Protein AF-A0A261AH28-F1 (afdb_monomer)

Radius of gyration: 20.75 Å; Cα contacts (8 Å, |Δi|>4): 339; chains: 1; bounding box: 66×49×53 Å

InterPro domains:
  IPR001041 2Fe-2S ferredoxin-type iron-sulfur binding domain [PF00111] (17-84)
  IPR001041 2Fe-2S ferredoxin-type iron-sulfur binding domain [PS51085] (13-98)
  IPR001041 2Fe-2S ferredoxin-type iron-sulfur binding domain [cd00207] (15-86)
  IPR002888 [2Fe-2S]-binding [PF01799] (94-168)
  IPR006058 2Fe-2S ferredoxin, iron-sulphur binding site [PS00197] (52-60)
  IPR012675 Beta-grasp domain superfamily [G3DSA:3.10.20.30] (11-99)
  IPR016208 Aldehyde oxidase/xanthine dehydrogenase-like [PTHR45444] (12-205)
  IPR036010 2Fe-2S ferredoxin-like superfamily [SSF54292] (14-98)
  IPR036884 [2Fe-2S]-binding domain superfamily [SSF47741] (107-177)

Sequence (228 aa):
MKEVTEISSYDATNLVFYVNGKRVEEKDVDPKMTLAAYLRDVLKLTGTKIGCNEGGCGACTVMISHIEDGQIRHFSANSCLMPICGVFGKAVTTVEGIGSVAKNRLHPVQERLAKAHGSQCGFCTPGFVMAMYSLLRNNPNPTISDINLGLQGNLCRCTGYRPILEAFYSFAVDESGTLKVRFLRFPKKTVAVWERTVAKSKSKTGPQTELVDRTRPLLDIQEERGKE

pLDDT: mean 81.13, std 24.87, range [25.02, 98.88]

Solvent-accessible surface area (backbone atoms only — not comparable to full-atom values): 13549 Å² total; per-residue (Å²): 136,81,82,89,82,74,90,81,76,78,61,93,55,58,49,41,30,29,51,56,88,40,83,44,77,44,67,81,69,64,70,83,42,24,36,42,54,44,37,34,74,70,69,60,46,61,62,53,28,86,76,74,68,74,64,70,36,24,17,26,25,24,27,41,34,40,76,54,96,92,36,83,45,71,44,62,43,48,23,53,75,34,38,46,72,78,40,56,76,24,36,39,36,47,54,70,53,64,28,36,76,95,73,76,37,66,33,68,64,56,48,37,26,56,74,44,58,38,52,77,90,50,66,39,42,35,7,52,41,23,30,54,50,31,48,42,74,76,38,71,68,32,37,60,65,54,52,53,63,56,42,70,49,47,52,74,90,77,67,75,54,56,32,40,50,59,30,53,38,59,56,14,24,46,99,89,66,48,74,69,52,86,84,66,87,66,59,70,68,63,55,55,52,49,53,53,52,47,53,59,56,58,73,68,73,64,83,93,74,81,88,77,88,82,88,73,82,96,73,87,92,76,89,89,84,86,88,135

Nearest PDB structures (foldseek):
  4yrw-assembly1_B  TM=8.585E-01  e=2.666E-21  Rattus norvegicus
  6ac4-assembly1_A  TM=8.689E-01  e=6.726E-21  Rattus norvegicus
  6adj-assembly1_B  TM=8.591E-01  e=8.981E-21  Rattus norvegicus
  3an1-assembly1_B  TM=8.124E-01  e=1.271E-20  Rattus norvegicus
  4ytz-assembly1_B  TM=7.956E-01  e=2.855E-20  Rattus norvegicus

Secondary structure (DSSP, 8-state):
-----------TTEEEEEETTEEEEEES--TT-BHHHIIIIIS--TTS--SSSSSSS-TTEEEEEEEETTEEEEEEEETTTSBGGGGTT-EEE-HHHH-BTTTTB--HHHHHHHHTT--SS-TTHHHHHHHHHHHHHH-SS--HHHHHHHTTT---SSS-SHHHHHHHHTT-B-TTS-B---S----HHHHHHHHHHHHHHHTT-S----------------------

Foldseek 3Di:
DDDPPDPPDPPVQWFWAAELNHIDIDGNDDQPDFQQCCCCVPVVVPCQADDPLPQQAQSRWKWKWDADPNDIAIDIDRRSPHGSSNRRRIYIYFLVSQDDVVVVGHDLLLVLCVLLVVDDPSRQVRRLSRLLVRLCVVPVAAALVSSVVSCNRHDDDPPPCVSSSLSSLQSHADPVSHRDDPPDPDPPVSVVVSVVVSVVVVVPPDDPDDDDDPPDDPDDDDDDDDDD

Mean predicted aligned error: 11.51 Å

Organism: Caenorhabditis remanei (NCBI:txid31234)

Structure (mmCIF, N/CA/C/O backbone):
data_AF-A0A261AH28-F1
#
_entry.id   AF-A0A261AH28-F1
#
loop_
_atom_site.group_PDB
_atom_site.id
_atom_site.type_symbol
_atom_site.label_atom_id
_atom_site.label_alt_id
_atom_site.label_comp_id
_atom_site.label_asym_id
_atom_site.label_entity_id
_atom_site.label_seq_id
_atom_site.pdbx_PDB_ins_code
_atom_site.Cartn_x
_atom_site.Cartn_y
_atom_site.Cartn_z
_atom_site.occupancy
_atom_site.B_iso_or_equiv
_atom_site.auth_seq_id
_atom_site.auth_comp_id
_atom_site.auth_asym_id
_atom_site.auth_atom_id
_atom_site.pdbx_PDB_model_num
ATOM 1 N N . MET A 1 1 ? -22.664 34.090 23.592 1.00 36.78 1 MET A N 1
ATOM 2 C CA . MET A 1 1 ? -21.565 33.113 23.741 1.00 36.78 1 MET A CA 1
ATOM 3 C C . MET A 1 1 ? -22.147 31.876 24.392 1.00 36.78 1 MET A C 1
ATOM 5 O O . MET A 1 1 ? -22.523 31.957 25.549 1.00 36.78 1 MET A O 1
ATOM 9 N N . LYS A 1 2 ? -22.343 30.791 23.635 1.00 33.91 2 LYS A N 1
ATOM 10 C CA . LYS A 1 2 ? -22.629 29.477 24.223 1.00 33.91 2 LYS A CA 1
ATOM 11 C C . LYS A 1 2 ? -21.282 28.789 24.403 1.00 33.91 2 LYS A C 1
ATOM 13 O O . LYS A 1 2 ? -20.535 28.674 23.434 1.00 33.91 2 LYS A O 1
ATOM 18 N N . GLU A 1 3 ? -20.964 28.453 25.644 1.00 37.62 3 GLU A N 1
ATOM 19 C CA . GLU A 1 3 ? -19.789 27.672 26.011 1.00 37.62 3 GLU A CA 1
ATOM 20 C C . GLU A 1 3 ? -19.809 26.338 25.262 1.00 37.62 3 GLU A C 1
ATOM 22 O O . GLU A 1 3 ? -20.803 25.612 25.267 1.00 37.62 3 GLU A O 1
ATOM 27 N N . VAL A 1 4 ? -18.709 26.037 24.575 1.00 42.56 4 VAL A N 1
ATOM 28 C CA . VAL A 1 4 ? -18.462 24.730 23.964 1.00 42.56 4 VAL A CA 1
ATOM 29 C C . VAL A 1 4 ? -17.911 23.831 25.068 1.00 42.56 4 VAL A C 1
ATOM 31 O O . VAL A 1 4 ? -16.709 23.612 25.174 1.00 42.56 4 VAL A O 1
ATOM 34 N N . THR A 1 5 ? -18.790 23.365 25.947 1.00 46.62 5 THR A N 1
ATOM 35 C CA . THR A 1 5 ? -18.484 22.376 26.987 1.00 46.62 5 THR A CA 1
ATOM 36 C C . THR A 1 5 ? -19.129 21.052 26.615 1.00 46.62 5 THR A C 1
ATOM 38 O O . THR A 1 5 ? -20.128 20.672 27.207 1.00 46.62 5 THR A O 1
ATOM 41 N N . GLU A 1 6 ? -18.587 20.353 25.617 1.00 44.91 6 GLU A N 1
ATOM 42 C CA . GLU A 1 6 ? -18.844 18.917 25.451 1.00 44.91 6 GLU A CA 1
ATOM 43 C C . GLU A 1 6 ? -17.775 18.272 24.551 1.00 44.91 6 GLU A C 1
ATOM 45 O O . GLU A 1 6 ? -17.978 17.968 23.382 1.00 44.91 6 GLU A O 1
ATOM 50 N N . ILE A 1 7 ? -16.595 18.036 25.132 1.00 49.28 7 ILE A N 1
ATOM 51 C CA . ILE A 1 7 ? -15.640 17.009 24.660 1.00 49.28 7 ILE A CA 1
ATOM 52 C C . ILE A 1 7 ? -15.963 15.676 25.390 1.00 49.28 7 ILE A C 1
ATOM 54 O O . ILE A 1 7 ? -15.111 14.826 25.621 1.00 49.28 7 ILE A O 1
ATOM 58 N N . SER A 1 8 ? -17.218 15.496 25.821 1.00 46.25 8 SER A N 1
ATOM 59 C CA . SER A 1 8 ? -17.652 14.446 26.748 1.00 46.25 8 SER A CA 1
ATOM 60 C C . SER A 1 8 ? -18.444 13.354 26.028 1.00 46.25 8 SER A C 1
ATOM 62 O O . SER A 1 8 ? -19.670 13.337 26.069 1.00 46.25 8 SER A O 1
ATOM 64 N N . SER A 1 9 ? -17.733 12.451 25.350 1.00 47.53 9 SER A N 1
ATOM 65 C CA . SER A 1 9 ? -18.038 11.003 25.285 1.00 47.53 9 SER A CA 1
ATOM 66 C C . SER A 1 9 ? -17.161 10.309 24.235 1.00 47.53 9 SER A C 1
ATOM 68 O O . SER A 1 9 ? -17.642 9.712 23.275 1.00 47.53 9 SER A O 1
ATOM 70 N N . TYR A 1 10 ? -15.837 10.359 24.400 1.00 51.81 10 TYR A N 1
ATOM 71 C CA . TYR A 1 10 ? -15.014 9.335 23.758 1.00 51.81 10 TYR A CA 1
ATOM 72 C C . TYR A 1 10 ? -15.162 8.053 24.575 1.00 51.81 10 TYR A C 1
ATOM 74 O O . TYR A 1 10 ? -14.592 7.931 25.657 1.00 51.81 10 TYR A O 1
ATOM 82 N N . ASP A 1 11 ? -15.970 7.121 24.073 1.00 61.38 11 ASP A N 1
ATOM 83 C CA . ASP A 1 11 ? -16.004 5.753 24.579 1.00 61.38 11 ASP A CA 1
ATOM 84 C C . ASP A 1 11 ? -14.636 5.123 24.287 1.00 61.38 11 ASP A C 1
ATOM 86 O O . ASP A 1 11 ? -14.312 4.819 23.136 1.00 61.38 11 ASP A O 1
ATOM 90 N N . ALA A 1 12 ? -13.788 5.028 25.315 1.00 63.94 12 ALA A N 1
ATOM 91 C CA . ALA A 1 12 ? -12.376 4.650 25.199 1.00 63.94 12 ALA A CA 1
ATOM 92 C C . ALA A 1 12 ? -12.157 3.214 24.673 1.00 63.94 12 ALA A C 1
ATOM 94 O O . ALA A 1 12 ? -11.019 2.795 24.469 1.00 63.94 12 ALA A O 1
ATOM 95 N N . THR A 1 13 ? -13.240 2.470 24.452 1.00 76.38 13 THR A N 1
ATOM 96 C CA . THR A 1 13 ? -13.280 1.093 23.948 1.00 76.38 13 THR A CA 1
ATOM 97 C C . THR A 1 13 ? -13.669 0.992 22.467 1.00 76.38 13 THR A C 1
ATOM 99 O O . THR A 1 13 ? -13.509 -0.083 21.887 1.00 76.38 13 THR A O 1
ATOM 102 N N . ASN A 1 14 ? -14.127 2.082 21.829 1.00 89.94 14 ASN A N 1
ATOM 103 C CA . ASN A 1 14 ? -14.571 2.062 20.431 1.00 89.94 14 ASN A CA 1
ATOM 104 C C . ASN A 1 14 ? -13.470 2.551 19.477 1.00 89.94 14 ASN A C 1
ATOM 106 O O . ASN A 1 14 ? -13.093 3.726 19.453 1.00 89.94 14 ASN A O 1
ATOM 110 N N . LEU A 1 15 ? -12.988 1.651 18.622 1.00 94.31 15 LEU A N 1
ATOM 111 C CA . LEU A 1 15 ? -12.018 1.952 17.577 1.00 94.31 15 LEU A CA 1
ATOM 112 C C . LEU A 1 15 ? -12.739 2.385 16.297 1.00 94.31 15 LEU A C 1
ATOM 114 O O . LEU A 1 15 ? -13.380 1.574 15.629 1.00 94.31 15 LEU A O 1
ATOM 118 N N . VAL A 1 16 ? -12.587 3.657 15.918 1.00 96.69 16 VAL A N 1
ATOM 119 C CA . VAL A 1 16 ? -13.187 4.220 14.698 1.00 96.69 16 VAL A CA 1
ATOM 120 C C . VAL A 1 16 ? -12.109 4.602 13.693 1.00 96.69 16 VAL A C 1
ATOM 122 O O . VAL A 1 16 ? -11.188 5.356 14.004 1.00 96.69 16 VAL A O 1
ATOM 125 N N . PHE A 1 17 ? -12.240 4.116 12.462 1.00 97.75 17 PHE A N 1
ATOM 126 C CA . PHE A 1 17 ? -11.339 4.428 11.352 1.00 97.75 17 PHE A CA 1
ATOM 127 C C . PHE A 1 17 ? -12.035 4.188 10.007 1.00 97.75 17 PHE A C 1
ATOM 129 O O . PHE A 1 17 ? -13.232 3.908 9.949 1.00 97.75 17 PHE A O 1
ATOM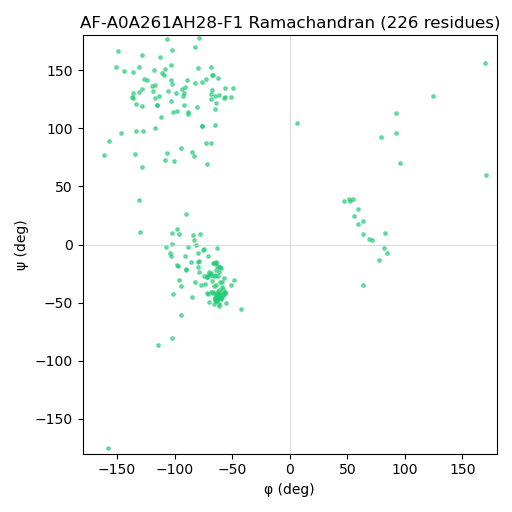 136 N N . TYR A 1 18 ? -11.308 4.331 8.901 1.00 98.62 18 TYR A N 1
ATOM 137 C CA . TYR A 1 18 ? -11.850 4.091 7.564 1.00 98.62 18 TYR A CA 1
ATOM 138 C C . TYR A 1 18 ? -11.032 3.053 6.809 1.00 98.62 18 TYR A C 1
ATOM 140 O O . TYR A 1 18 ? -9.805 3.075 6.853 1.00 98.62 18 TYR A O 1
ATOM 148 N N . VAL A 1 19 ? -11.704 2.196 6.042 1.00 98.75 19 VAL A N 1
ATOM 149 C CA . VAL A 1 19 ? -11.069 1.262 5.104 1.00 98.75 19 VAL A CA 1
ATOM 150 C C . VAL A 1 19 ? -11.712 1.415 3.734 1.00 98.75 19 VAL A C 1
ATOM 152 O O . VAL A 1 19 ? -12.915 1.218 3.573 1.00 98.75 19 VAL A O 1
ATOM 155 N N . ASN A 1 20 ? -10.918 1.784 2.725 1.00 98.19 20 ASN A N 1
ATOM 156 C CA . ASN A 1 20 ? -11.378 1.963 1.341 1.00 98.19 20 ASN A CA 1
ATOM 157 C C . ASN A 1 20 ? -12.608 2.891 1.222 1.00 98.19 20 ASN A C 1
ATOM 159 O O . ASN A 1 20 ? -13.515 2.645 0.426 1.00 98.19 20 ASN A O 1
ATOM 163 N N . GLY A 1 21 ? -12.641 3.946 2.043 1.00 96.81 21 GLY A N 1
ATOM 164 C CA . GLY A 1 21 ? -13.724 4.934 2.097 1.00 96.81 21 GLY A CA 1
ATOM 165 C C . GLY A 1 21 ? -14.947 4.522 2.922 1.00 96.81 21 GLY A C 1
ATOM 166 O O . GLY A 1 21 ? -15.854 5.333 3.080 1.00 96.81 21 GLY A O 1
ATOM 167 N N . LYS A 1 22 ? -14.987 3.303 3.472 1.00 98.06 22 LYS A N 1
ATOM 168 C CA . LYS A 1 22 ? -16.049 2.857 4.382 1.00 98.06 22 LYS A CA 1
ATOM 169 C C . LYS A 1 22 ? -15.639 3.100 5.829 1.00 98.06 22 LYS A C 1
ATOM 171 O O . LYS A 1 22 ? -14.516 2.763 6.199 1.00 98.06 22 LYS A O 1
ATOM 176 N N . ARG A 1 23 ? -16.546 3.665 6.628 1.00 97.81 23 ARG A N 1
ATOM 177 C CA . ARG A 1 23 ? -16.360 3.806 8.075 1.00 97.81 23 ARG A CA 1
ATOM 178 C C . ARG A 1 23 ? -16.382 2.421 8.718 1.00 97.81 23 ARG A C 1
ATOM 180 O O . ARG A 1 23 ? -17.250 1.613 8.397 1.00 97.81 23 ARG A O 1
ATOM 187 N N . VAL A 1 24 ? -15.420 2.173 9.593 1.00 97.44 24 VAL A N 1
ATOM 188 C CA . VAL A 1 24 ? -15.306 0.978 10.424 1.00 97.44 24 VAL A CA 1
ATOM 189 C C . VAL A 1 24 ? -15.371 1.437 11.872 1.00 97.44 24 VAL A C 1
ATOM 191 O O . VAL A 1 24 ? -14.711 2.407 12.246 1.00 97.44 24 VAL A O 1
ATOM 194 N N . GLU A 1 25 ? -16.203 0.765 12.652 1.00 96.12 25 GLU A N 1
ATOM 195 C CA . GLU A 1 25 ? -16.345 0.971 14.086 1.00 96.12 25 GLU A CA 1
ATOM 196 C C . GLU A 1 25 ? -16.348 -0.402 14.740 1.00 96.12 25 GLU A C 1
ATOM 198 O O . GLU A 1 25 ? -17.170 -1.246 14.390 1.00 96.12 25 GLU A O 1
ATOM 203 N N . GLU A 1 26 ? -15.397 -0.620 15.637 1.00 93.25 26 GLU A N 1
ATOM 204 C CA . GLU A 1 26 ? -15.221 -1.880 16.348 1.00 93.25 26 GLU A CA 1
ATOM 205 C C . GLU A 1 26 ? -15.188 -1.635 17.847 1.00 93.25 26 GLU A C 1
ATOM 207 O O . GLU A 1 26 ? -14.609 -0.648 18.308 1.00 93.25 26 GLU A O 1
ATOM 212 N N . LYS A 1 27 ? -15.782 -2.565 18.590 1.00 91.56 27 LYS A N 1
ATOM 213 C CA . LYS A 1 27 ? -15.775 -2.581 20.053 1.00 91.56 27 LYS A CA 1
ATOM 214 C C . LYS A 1 27 ? -14.877 -3.709 20.538 1.00 91.56 27 LYS A C 1
ATOM 216 O O . LYS A 1 27 ? -14.743 -4.716 19.847 1.00 91.56 27 LYS A O 1
ATOM 221 N N . ASP A 1 28 ? -14.277 -3.541 21.713 1.00 87.25 28 ASP A N 1
ATOM 222 C CA . ASP A 1 28 ? -13.511 -4.595 22.398 1.00 87.25 28 ASP A CA 1
ATOM 223 C C . ASP A 1 28 ? -12.379 -5.202 21.545 1.00 87.25 28 ASP A C 1
ATOM 225 O O . ASP A 1 28 ? -12.118 -6.407 21.551 1.00 87.25 28 ASP A O 1
ATOM 229 N N . VAL A 1 29 ? -11.693 -4.350 20.780 1.00 89.69 29 VAL A N 1
ATOM 230 C CA . VAL A 1 29 ? -10.619 -4.768 19.874 1.00 89.69 29 VAL A CA 1
ATOM 231 C C . VAL A 1 29 ? -9.401 -5.260 20.655 1.00 89.69 29 VAL A C 1
ATOM 233 O O . VAL A 1 29 ? -8.882 -4.545 21.509 1.00 89.69 29 VAL A O 1
ATOM 236 N N . ASP A 1 30 ? -8.885 -6.444 20.305 1.00 92.19 30 ASP A N 1
ATOM 237 C CA . ASP A 1 30 ? -7.615 -6.945 20.844 1.00 92.19 30 ASP A CA 1
ATOM 238 C C . ASP A 1 30 ? -6.447 -6.046 20.384 1.00 92.19 30 ASP A C 1
ATOM 240 O O . ASP A 1 30 ? -6.138 -6.012 19.185 1.00 92.19 30 ASP A O 1
ATOM 244 N N . PRO A 1 31 ? -5.733 -5.360 21.301 1.00 91.88 31 PRO A N 1
ATOM 245 C CA . PRO A 1 31 ? -4.605 -4.500 20.948 1.00 91.88 31 PRO A CA 1
ATOM 246 C C . PRO A 1 31 ? -3.445 -5.233 20.263 1.00 91.88 31 PRO A C 1
ATOM 248 O O . PRO A 1 31 ? -2.611 -4.593 19.621 1.00 91.88 31 PRO A O 1
ATOM 251 N N . LYS A 1 32 ? -3.368 -6.565 20.390 1.00 94.50 32 LYS A N 1
ATOM 252 C CA . LYS A 1 32 ? -2.358 -7.401 19.723 1.00 94.50 32 LYS A CA 1
ATOM 253 C C . LYS A 1 32 ? -2.703 -7.689 18.264 1.00 94.50 32 LYS A C 1
ATOM 255 O O . LYS A 1 32 ? -1.836 -8.142 17.515 1.00 94.50 32 LYS A O 1
ATOM 260 N N . MET A 1 33 ? -3.946 -7.448 17.845 1.00 96.81 33 MET A N 1
ATOM 261 C CA . MET A 1 33 ? -4.362 -7.698 16.474 1.00 96.81 33 MET A CA 1
ATOM 262 C C . MET A 1 33 ? -3.673 -6.718 15.522 1.00 96.81 33 MET A C 1
ATOM 264 O O . MET A 1 33 ? -3.756 -5.495 15.655 1.00 96.81 33 MET A O 1
ATOM 268 N N . THR A 1 34 ? -2.997 -7.270 14.519 1.00 98.50 34 THR A N 1
ATOM 269 C CA . THR A 1 34 ? -2.358 -6.471 13.473 1.00 98.50 34 THR A CA 1
ATOM 270 C C . THR A 1 34 ? -3.391 -6.035 12.442 1.00 98.50 34 THR A C 1
ATOM 272 O O . THR A 1 34 ? -4.378 -6.727 12.178 1.00 98.50 34 THR A O 1
ATOM 275 N N . LEU A 1 35 ? -3.143 -4.901 11.793 1.00 98.56 35 LEU A N 1
ATOM 276 C CA . LEU A 1 35 ? -3.984 -4.404 10.714 1.00 98.56 35 LEU A CA 1
ATOM 277 C C . LEU A 1 35 ? -4.063 -5.417 9.562 1.00 98.56 35 LEU A C 1
ATOM 279 O O . LEU A 1 35 ? -5.122 -5.578 8.964 1.00 98.56 35 LEU A O 1
ATOM 283 N N . ALA A 1 36 ? -2.972 -6.131 9.260 1.00 98.44 36 ALA A N 1
ATOM 284 C CA . ALA A 1 36 ? -2.980 -7.174 8.235 1.00 98.44 36 ALA A CA 1
ATOM 285 C C . ALA A 1 36 ? -3.953 -8.312 8.573 1.00 98.44 36 ALA A C 1
ATOM 287 O O . ALA A 1 36 ? -4.720 -8.721 7.700 1.00 98.44 36 ALA A O 1
ATOM 288 N N . ALA A 1 37 ? -3.928 -8.806 9.817 1.00 98.00 37 ALA A N 1
ATOM 289 C CA . ALA A 1 37 ? -4.846 -9.845 10.280 1.00 98.00 37 ALA A CA 1
ATOM 290 C C . ALA A 1 37 ? -6.291 -9.338 10.238 1.00 98.00 37 ALA A C 1
ATOM 292 O O . ALA A 1 37 ? -7.144 -9.964 9.618 1.00 98.00 37 ALA A O 1
ATOM 293 N N . TYR A 1 38 ? -6.552 -8.142 10.770 1.00 98.31 38 TYR A N 1
ATOM 294 C CA . TYR A 1 38 ? -7.896 -7.567 10.777 1.00 98.31 38 TYR A CA 1
ATOM 295 C C . TYR A 1 38 ? -8.480 -7.387 9.363 1.00 98.31 38 TYR A C 1
ATOM 297 O O . TYR A 1 38 ? -9.602 -7.816 9.084 1.00 98.31 38 TYR A O 1
ATOM 305 N N . LEU A 1 39 ? -7.706 -6.822 8.425 1.00 98.56 39 LEU A N 1
ATOM 306 C CA . LEU A 1 39 ? -8.141 -6.646 7.034 1.00 98.56 39 LEU A CA 1
ATOM 307 C C . LEU A 1 39 ? -8.551 -7.977 6.389 1.00 98.56 39 LEU A C 1
ATOM 309 O O . LEU A 1 39 ? -9.544 -8.036 5.666 1.00 98.56 39 LEU A O 1
ATOM 313 N N . ARG A 1 40 ? -7.788 -9.043 6.639 1.00 98.50 40 ARG A N 1
ATOM 314 C CA . ARG A 1 40 ? -7.964 -10.342 5.982 1.00 98.50 40 ARG A CA 1
ATOM 315 C C . ARG A 1 40 ? -9.015 -11.208 6.662 1.00 98.50 40 ARG A C 1
ATOM 317 O O . ARG A 1 40 ? -9.853 -11.793 5.978 1.00 98.50 40 ARG A O 1
ATOM 324 N N . ASP A 1 41 ? -8.968 -11.284 7.983 1.00 97.25 41 ASP A N 1
ATOM 325 C CA . ASP A 1 41 ? -9.698 -12.277 8.759 1.00 97.25 41 ASP A CA 1
ATOM 326 C C . ASP A 1 41 ? -11.026 -11.721 9.272 1.00 97.25 41 ASP A C 1
ATOM 328 O O . ASP A 1 41 ? -12.000 -12.471 9.319 1.00 97.25 41 ASP A O 1
ATOM 332 N N . VAL A 1 42 ? -11.110 -10.412 9.536 1.00 96.94 42 VAL A N 1
ATOM 333 C CA . VAL A 1 42 ? -12.360 -9.741 9.930 1.00 96.94 42 VAL A CA 1
ATOM 334 C C . VAL A 1 42 ? -13.050 -9.138 8.709 1.00 96.94 42 VAL A C 1
ATOM 336 O O . VAL A 1 42 ? -14.136 -9.578 8.336 1.00 96.94 42 VAL A O 1
ATOM 339 N N . LEU A 1 43 ? -12.395 -8.210 8.000 1.00 97.88 43 LEU A N 1
ATOM 340 C CA . LEU A 1 43 ? -13.013 -7.505 6.863 1.00 97.88 43 LEU A CA 1
ATOM 341 C C . LEU A 1 43 ? -13.036 -8.299 5.548 1.00 97.88 43 LEU A C 1
ATOM 343 O O . LEU A 1 43 ? -13.624 -7.842 4.566 1.00 97.88 43 LEU A O 1
ATOM 347 N N . LYS A 1 44 ? -12.386 -9.468 5.500 1.00 98.19 44 LYS A N 1
ATOM 348 C CA . LYS A 1 44 ? -12.284 -10.333 4.307 1.00 98.19 44 LYS A CA 1
ATOM 349 C C . LYS A 1 44 ? -11.694 -9.637 3.067 1.00 98.19 44 LYS A C 1
ATOM 351 O O . LYS A 1 44 ? -11.883 -10.089 1.936 1.00 98.19 44 LYS A O 1
ATOM 356 N N . LEU A 1 45 ? -10.908 -8.579 3.269 1.00 98.44 45 LEU A N 1
ATOM 357 C CA . LEU A 1 45 ? -10.107 -7.899 2.248 1.00 98.44 45 LEU A CA 1
ATOM 358 C C . LEU A 1 45 ? -8.767 -8.623 2.096 1.00 98.44 45 LEU A C 1
ATOM 360 O O . LEU A 1 45 ? -7.737 -8.261 2.666 1.00 98.44 45 LEU A O 1
ATOM 364 N N . THR A 1 46 ? -8.806 -9.730 1.358 1.00 98.38 46 THR A N 1
ATOM 365 C CA . THR A 1 46 ? -7.693 -10.684 1.279 1.00 98.38 46 THR A CA 1
ATOM 366 C C . THR A 1 46 ? -6.585 -10.276 0.309 1.00 98.38 46 THR A C 1
ATOM 368 O O . THR A 1 46 ? -5.609 -11.019 0.163 1.00 98.38 46 THR A O 1
ATOM 371 N N . GLY A 1 47 ? -6.703 -9.134 -0.372 1.00 98.44 47 GLY A N 1
ATOM 372 C CA . GLY A 1 47 ? -5.721 -8.604 -1.311 1.00 98.44 47 GLY A CA 1
ATOM 373 C C . GLY A 1 47 ? -4.387 -8.294 -0.643 1.00 98.44 47 GLY A C 1
ATOM 374 O O . GLY A 1 47 ? -3.352 -8.702 -1.163 1.00 98.44 47 GLY A O 1
ATOM 375 N N . THR A 1 48 ? -4.398 -7.675 0.537 1.00 98.62 48 THR A N 1
ATOM 376 C CA . THR A 1 48 ? -3.194 -7.505 1.364 1.00 98.62 48 THR A CA 1
ATOM 377 C C . THR A 1 48 ? -2.684 -8.873 1.830 1.00 98.62 48 THR A C 1
ATOM 379 O O . THR A 1 48 ? -3.447 -9.685 2.367 1.00 98.62 48 THR A O 1
ATOM 382 N N . LYS A 1 49 ? -1.397 -9.167 1.606 1.00 98.56 49 LYS A N 1
ATOM 383 C CA . LYS A 1 49 ? -0.808 -10.487 1.887 1.00 98.56 49 LYS A CA 1
ATOM 384 C C . LYS A 1 49 ? 0.144 -10.435 3.075 1.00 98.56 49 LYS A C 1
ATOM 386 O O . LYS A 1 49 ? 0.857 -9.456 3.255 1.00 98.56 49 LYS A O 1
ATOM 391 N N . ILE A 1 50 ? 0.198 -11.515 3.848 1.00 98.25 50 ILE A N 1
ATOM 392 C CA . ILE A 1 50 ? 1.196 -11.707 4.905 1.00 98.25 50 ILE A CA 1
ATOM 393 C C . ILE A 1 50 ? 2.254 -12.659 4.344 1.00 98.25 50 ILE A C 1
ATOM 395 O O . ILE A 1 50 ? 1.935 -13.793 4.005 1.00 98.25 50 ILE A O 1
ATOM 399 N N . GLY A 1 51 ? 3.476 -12.152 4.158 1.00 97.75 51 GLY A N 1
ATOM 400 C CA . GLY A 1 51 ? 4.622 -12.9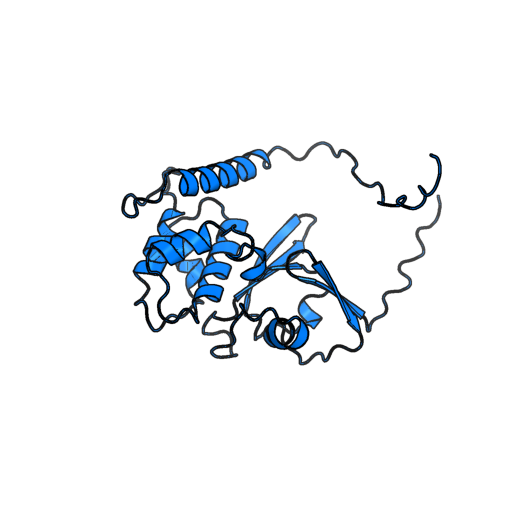22 3.665 1.00 97.75 51 GLY A CA 1
ATOM 401 C C . GLY A 1 51 ? 5.567 -13.300 4.803 1.00 97.75 51 GLY A C 1
ATOM 402 O O . GLY A 1 51 ? 5.502 -14.409 5.311 1.00 97.75 51 GLY A O 1
ATOM 403 N N . CYS A 1 52 ? 6.425 -12.360 5.213 1.00 98.06 52 CYS A N 1
ATOM 404 C CA . CYS A 1 52 ? 7.408 -12.572 6.284 1.00 98.06 52 CYS A CA 1
ATOM 405 C C . CYS A 1 52 ? 6.906 -12.225 7.698 1.00 98.06 52 CYS A C 1
ATOM 407 O O . CYS A 1 52 ? 7.470 -12.696 8.670 1.00 98.06 52 CYS A O 1
ATOM 409 N N . ASN A 1 53 ? 5.868 -11.387 7.819 1.00 97.56 53 ASN A N 1
ATOM 410 C CA . ASN A 1 53 ? 5.315 -10.903 9.096 1.00 97.56 53 ASN A CA 1
ATOM 411 C C . ASN A 1 53 ? 6.286 -10.121 10.018 1.00 97.56 53 ASN A C 1
ATOM 413 O O . ASN A 1 53 ? 6.004 -9.933 11.193 1.00 97.56 53 ASN A O 1
ATOM 417 N N . GLU A 1 54 ? 7.397 -9.626 9.475 1.00 98.00 54 GLU A N 1
ATOM 418 C CA . GLU A 1 54 ? 8.431 -8.869 10.210 1.00 98.00 54 GLU A CA 1
ATOM 419 C C . GLU A 1 54 ? 8.811 -7.549 9.505 1.00 98.00 54 GLU A C 1
ATOM 421 O O . GLU A 1 54 ? 9.796 -6.901 9.832 1.00 98.00 54 GLU A O 1
ATOM 426 N N . GLY A 1 55 ? 8.042 -7.150 8.484 1.00 97.69 55 GLY A N 1
ATOM 427 C CA . GLY A 1 55 ? 8.231 -5.890 7.752 1.00 97.69 55 GLY A CA 1
ATOM 428 C C . GLY A 1 55 ? 9.261 -5.904 6.612 1.00 97.69 55 GLY A C 1
ATOM 429 O O . GLY A 1 55 ? 9.296 -4.953 5.838 1.00 97.69 55 GLY A O 1
ATOM 430 N N . GLY A 1 56 ? 10.034 -6.979 6.435 1.00 97.38 56 GLY A N 1
ATOM 431 C CA . GLY A 1 56 ? 11.080 -7.044 5.402 1.00 97.38 56 GLY A CA 1
ATOM 432 C C . GLY A 1 56 ? 10.605 -7.228 3.950 1.00 97.38 56 GLY A C 1
ATOM 433 O O . GLY A 1 56 ? 11.298 -6.819 3.027 1.00 97.38 56 GLY A O 1
ATOM 434 N N . CYS A 1 57 ? 9.442 -7.852 3.708 1.00 98.25 57 CYS A N 1
ATOM 435 C CA . CYS A 1 57 ? 9.036 -8.241 2.343 1.00 98.25 57 CYS A CA 1
ATOM 436 C C . CYS A 1 57 ? 8.082 -7.274 1.620 1.00 98.25 57 CYS A C 1
ATOM 438 O O . CYS A 1 57 ? 7.895 -7.408 0.409 1.00 98.25 57 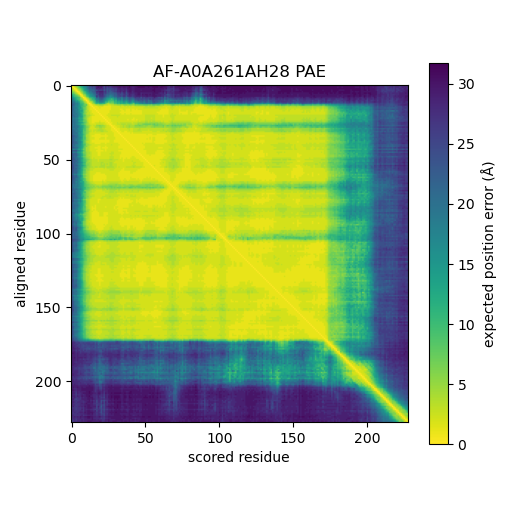CYS A O 1
ATOM 440 N N . GLY A 1 58 ? 7.395 -6.387 2.346 1.00 98.56 58 GLY A N 1
ATOM 441 C CA . GLY A 1 58 ? 6.423 -5.445 1.772 1.00 98.56 58 GLY A CA 1
ATOM 442 C C . GLY A 1 58 ? 5.182 -6.070 1.117 1.00 98.56 58 GLY A C 1
ATOM 443 O O . GLY A 1 58 ? 4.40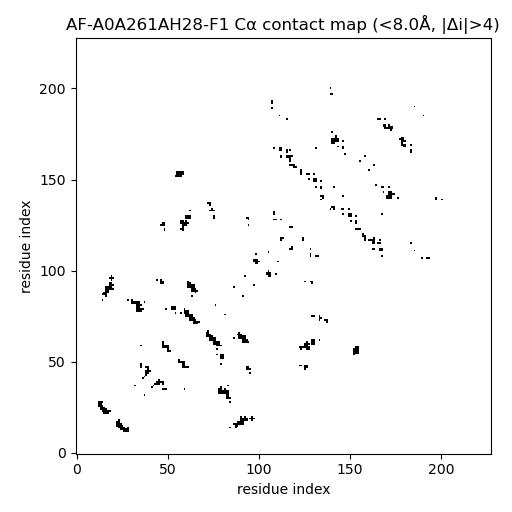0 -5.371 0.484 1.00 98.56 58 GLY A O 1
ATOM 444 N N . ALA A 1 59 ? 4.928 -7.377 1.245 1.00 98.75 59 ALA A N 1
ATOM 445 C CA . ALA A 1 59 ? 3.713 -7.991 0.681 1.00 98.75 59 ALA A CA 1
ATOM 446 C C . ALA A 1 59 ? 2.414 -7.462 1.333 1.00 98.75 59 ALA A C 1
ATOM 448 O O . ALA A 1 59 ? 1.334 -7.515 0.740 1.00 98.75 59 ALA A O 1
ATOM 449 N N . CYS A 1 60 ? 2.545 -6.923 2.549 1.00 98.81 60 CYS A N 1
ATOM 450 C CA . CYS A 1 60 ? 1.465 -6.382 3.368 1.00 98.81 60 CYS A CA 1
ATOM 451 C C . CYS A 1 60 ? 1.332 -4.850 3.277 1.00 98.81 60 CYS A C 1
ATOM 453 O O . CYS A 1 60 ? 0.670 -4.247 4.127 1.00 98.81 60 CYS A O 1
ATOM 455 N N . THR A 1 61 ? 1.988 -4.201 2.309 1.00 98.88 61 THR A N 1
ATOM 456 C CA . THR A 1 61 ? 1.956 -2.739 2.185 1.00 98.88 61 THR A CA 1
ATOM 457 C C . THR A 1 61 ? 0.531 -2.236 1.949 1.00 98.88 61 THR A C 1
ATOM 459 O O . THR A 1 61 ? -0.164 -2.683 1.038 1.00 98.88 61 THR A O 1
ATOM 462 N N . VAL A 1 62 ? 0.115 -1.267 2.760 1.00 98.88 62 VAL A N 1
ATOM 463 C CA . VAL A 1 62 ? -1.124 -0.487 2.611 1.00 98.88 62 VAL A CA 1
ATOM 464 C C . VAL A 1 62 ? -0.786 0.999 2.669 1.00 98.88 62 VAL A C 1
ATOM 466 O O . VAL A 1 62 ? 0.291 1.365 3.139 1.00 98.88 62 VAL A O 1
ATOM 469 N N . MET A 1 63 ? -1.694 1.861 2.215 1.00 98.81 63 MET A N 1
ATOM 470 C CA . MET A 1 63 ? -1.547 3.308 2.390 1.00 98.81 63 MET A CA 1
ATOM 471 C C . MET A 1 63 ? -2.374 3.767 3.588 1.00 98.81 63 MET A C 1
ATOM 473 O O . MET A 1 63 ? -3.565 3.464 3.668 1.00 98.81 63 MET A O 1
ATOM 477 N N . ILE A 1 64 ? -1.764 4.536 4.482 1.00 98.62 64 ILE A N 1
ATOM 478 C CA . ILE A 1 64 ? -2.429 5.208 5.593 1.00 98.62 64 ILE A CA 1
ATOM 479 C C . ILE A 1 64 ? -2.533 6.691 5.261 1.00 98.62 64 ILE A C 1
ATOM 481 O O . ILE A 1 64 ? -1.564 7.318 4.834 1.00 98.62 64 ILE A O 1
ATOM 485 N N . SER A 1 65 ? -3.725 7.248 5.445 1.00 98.50 65 SER A N 1
ATOM 486 C CA . SER A 1 65 ? -3.982 8.681 5.331 1.00 98.50 65 SER A CA 1
ATOM 487 C C . SER A 1 65 ? -4.435 9.230 6.670 1.00 98.50 65 SER A C 1
ATOM 489 O O . SER A 1 65 ? -5.263 8.614 7.342 1.00 98.50 65 SER A O 1
ATOM 491 N N . HIS A 1 66 ? -3.914 10.387 7.046 1.00 96.75 66 HIS A N 1
ATOM 492 C CA . HIS A 1 66 ? -4.342 11.099 8.243 1.00 96.75 66 HIS A CA 1
ATOM 493 C C . HIS A 1 66 ? -4.190 12.603 8.040 1.00 96.75 66 HIS A C 1
ATOM 495 O O . HIS A 1 66 ? -3.575 13.041 7.067 1.00 96.75 66 HIS A O 1
ATOM 501 N N . ILE A 1 67 ? -4.795 13.371 8.939 1.00 95.25 67 ILE A N 1
ATOM 502 C CA . ILE A 1 67 ? -4.657 14.822 8.964 1.00 95.25 67 ILE A CA 1
ATOM 503 C C . ILE A 1 67 ? -3.500 15.163 9.903 1.00 95.25 67 ILE A C 1
ATOM 505 O O . ILE A 1 67 ? -3.479 14.701 11.041 1.00 95.25 67 ILE A O 1
ATOM 509 N N . GLU A 1 68 ? -2.560 15.956 9.407 1.00 92.19 68 GLU A N 1
ATOM 510 C CA . GLU A 1 68 ? -1.428 16.521 10.140 1.00 92.19 68 GLU A CA 1
ATOM 511 C C . GLU A 1 68 ? -1.321 17.993 9.723 1.00 92.19 68 GLU A C 1
ATOM 513 O O . GLU A 1 68 ? -1.351 18.296 8.528 1.00 92.19 68 GLU A O 1
ATOM 518 N N . ASP A 1 69 ? -1.308 18.915 10.689 1.00 93.69 69 ASP A N 1
ATOM 519 C CA . ASP A 1 69 ? -1.293 20.371 10.457 1.00 93.69 69 ASP A CA 1
ATOM 520 C C . ASP A 1 69 ? -2.388 20.875 9.496 1.00 93.69 69 ASP A C 1
ATOM 522 O O . ASP A 1 69 ? -2.170 21.726 8.633 1.00 93.69 69 ASP A O 1
ATOM 526 N N . GLY A 1 70 ? -3.591 20.300 9.600 1.00 93.19 70 GLY A N 1
ATOM 527 C CA . GLY A 1 70 ? -4.726 20.631 8.729 1.00 93.19 70 GLY A CA 1
ATOM 528 C C . GLY A 1 70 ? -4.593 20.126 7.285 1.00 93.19 70 GLY A C 1
ATOM 529 O O . GLY A 1 70 ? -5.478 20.375 6.467 1.00 93.19 70 GLY A O 1
ATOM 530 N N . GLN A 1 71 ? -3.529 19.387 6.960 1.00 94.38 71 GLN A N 1
ATOM 531 C CA . GLN A 1 71 ? -3.287 18.816 5.639 1.00 94.38 71 GLN A CA 1
ATOM 532 C C . GLN A 1 71 ? -3.417 17.295 5.657 1.00 94.38 71 GLN A C 1
ATOM 534 O O . GLN A 1 71 ? -3.097 16.625 6.635 1.00 94.38 71 GLN A O 1
ATOM 539 N N . ILE A 1 72 ? -3.878 16.721 4.545 1.00 95.56 72 ILE A N 1
ATOM 540 C CA . ILE A 1 72 ? -3.945 15.267 4.398 1.00 95.56 72 ILE A CA 1
ATOM 541 C C . ILE A 1 72 ? -2.557 14.754 4.014 1.00 95.56 72 ILE A C 1
ATOM 543 O O . ILE A 1 72 ? -2.045 15.073 2.941 1.00 95.56 72 ILE A O 1
ATOM 547 N N . ARG A 1 73 ? -1.980 13.907 4.864 1.00 96.62 73 ARG A N 1
ATOM 548 C CA . ARG A 1 73 ? -0.727 13.194 4.608 1.00 96.62 73 ARG A CA 1
ATOM 549 C C . ARG A 1 73 ? -1.003 11.745 4.252 1.00 96.62 73 ARG A C 1
ATOM 551 O O . ARG A 1 73 ? -1.870 11.107 4.854 1.00 96.62 73 ARG A O 1
ATOM 558 N N . HIS A 1 74 ? -0.234 11.215 3.305 1.00 97.88 74 HIS A N 1
ATOM 559 C CA . HIS A 1 74 ? -0.275 9.812 2.907 1.00 97.88 74 HIS A CA 1
ATOM 560 C C . HIS A 1 74 ? 1.084 9.164 3.150 1.00 97.88 74 HIS A C 1
ATOM 562 O O . HIS A 1 74 ? 2.114 9.727 2.792 1.00 97.88 74 HIS A O 1
ATOM 568 N N . PHE A 1 75 ? 1.100 7.957 3.702 1.00 96.50 75 PHE A N 1
ATOM 569 C CA . PHE A 1 75 ? 2.318 7.157 3.792 1.00 96.50 75 PHE A CA 1
ATOM 570 C C . PHE A 1 75 ? 2.004 5.675 3.606 1.00 96.50 75 PHE A C 1
ATOM 572 O O . PHE A 1 75 ? 0.912 5.208 3.930 1.00 96.50 75 PHE A O 1
ATOM 579 N N . SER A 1 76 ? 2.957 4.929 3.055 1.00 97.44 76 SER A N 1
ATOM 580 C CA . SER A 1 76 ? 2.880 3.471 2.986 1.00 97.44 76 SER A CA 1
ATOM 581 C C . SER A 1 76 ? 3.329 2.858 4.308 1.00 97.44 76 SER A C 1
ATOM 583 O O . SER A 1 76 ? 4.331 3.288 4.874 1.00 97.44 76 SER A O 1
ATOM 585 N N . ALA A 1 77 ? 2.637 1.821 4.771 1.00 98.19 77 ALA A N 1
ATOM 586 C CA . ALA A 1 77 ? 2.994 1.101 5.988 1.00 98.19 77 ALA A CA 1
ATOM 587 C C . ALA A 1 77 ? 2.890 -0.414 5.799 1.00 98.19 77 ALA A C 1
ATOM 589 O O . ALA A 1 77 ? 2.030 -0.914 5.066 1.00 98.19 77 ALA A O 1
ATOM 590 N N . ASN A 1 78 ? 3.743 -1.150 6.511 1.00 98.69 78 ASN A N 1
ATOM 591 C CA . ASN A 1 78 ? 3.640 -2.598 6.639 1.00 98.69 78 AS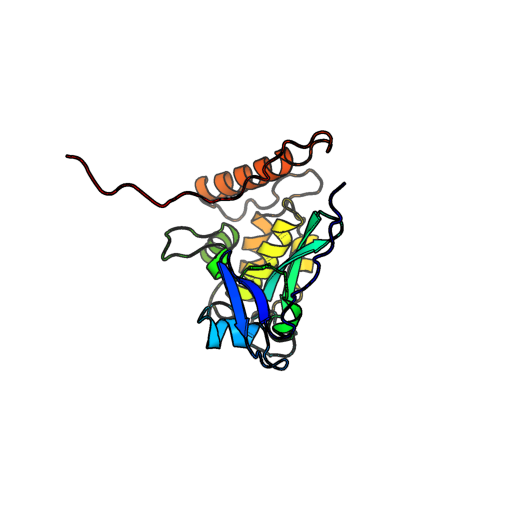N A CA 1
ATOM 592 C C . ASN A 1 78 ? 2.515 -2.940 7.620 1.00 98.69 78 ASN A C 1
ATOM 594 O O . ASN A 1 78 ? 2.697 -2.866 8.833 1.00 98.69 78 ASN A O 1
ATOM 598 N N . SER A 1 79 ? 1.353 -3.343 7.103 1.00 98.69 79 SER A N 1
ATOM 599 C CA . SER A 1 79 ? 0.185 -3.644 7.945 1.00 98.69 79 SER A CA 1
ATOM 600 C C . SER A 1 79 ? 0.394 -4.820 8.909 1.00 98.69 79 SER A C 1
ATOM 602 O O . SER A 1 79 ? -0.330 -4.924 9.893 1.00 98.69 79 SER A O 1
ATOM 604 N N . CYS A 1 80 ? 1.387 -5.684 8.666 1.00 98.44 80 CYS A N 1
ATOM 605 C CA . CYS A 1 80 ? 1.729 -6.783 9.575 1.00 98.44 80 CYS A CA 1
ATOM 606 C C . CYS A 1 80 ? 2.369 -6.326 10.893 1.00 98.44 80 CYS A C 1
ATOM 608 O O . CYS A 1 80 ? 2.264 -7.037 11.881 1.00 98.44 80 CYS A O 1
ATOM 610 N N . LEU A 1 81 ? 2.990 -5.142 10.918 1.00 98.31 81 LEU A N 1
A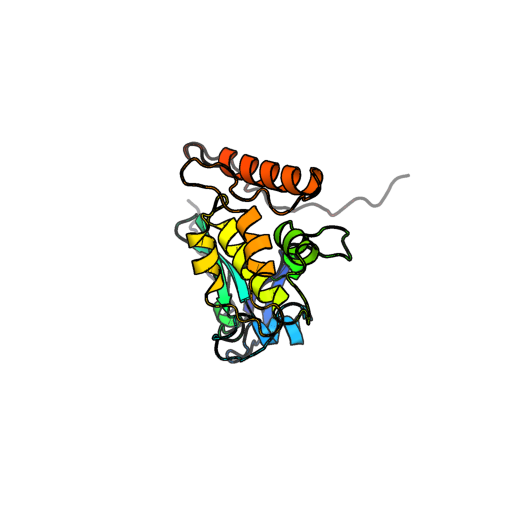TOM 611 C CA . LEU A 1 81 ? 3.606 -4.569 12.120 1.00 98.31 81 LEU A CA 1
ATOM 612 C C . LEU A 1 81 ? 2.767 -3.451 12.741 1.00 98.31 81 LEU A C 1
ATOM 614 O O . LEU A 1 81 ? 3.113 -2.947 13.801 1.00 98.31 81 LEU A O 1
ATOM 618 N N . MET A 1 82 ? 1.691 -3.036 12.072 1.00 98.00 82 MET A N 1
ATOM 619 C CA . MET A 1 82 ? 0.804 -1.982 12.548 1.00 98.00 82 MET A CA 1
ATOM 620 C C . MET A 1 82 ? -0.282 -2.610 13.429 1.00 98.00 82 MET A C 1
ATOM 622 O O . MET A 1 82 ? -1.108 -3.350 12.889 1.00 98.00 82 MET A O 1
ATOM 626 N N . PRO A 1 83 ? -0.342 -2.323 14.740 1.00 97.56 83 PRO A N 1
ATOM 627 C CA . PRO A 1 83 ? -1.496 -2.686 15.552 1.00 97.56 83 PRO A CA 1
ATOM 628 C C . PRO A 1 83 ? -2.735 -1.969 15.024 1.00 97.56 83 PRO A C 1
ATOM 630 O O . PRO A 1 83 ? -2.660 -0.806 14.620 1.00 97.56 83 PRO A O 1
ATOM 633 N N . ILE A 1 84 ? -3.889 -2.628 15.047 1.00 96.19 84 ILE A N 1
ATOM 634 C CA . ILE A 1 84 ? -5.134 -2.019 14.569 1.00 96.19 84 ILE A CA 1
ATOM 635 C C . ILE A 1 84 ? -5.503 -0.756 15.374 1.00 96.19 84 ILE A C 1
ATOM 637 O O . ILE A 1 84 ? -5.970 0.228 14.806 1.00 96.19 84 ILE A O 1
ATOM 641 N N . CYS A 1 85 ? -5.173 -0.701 16.667 1.00 95.56 85 CYS A N 1
ATOM 642 C CA . CYS A 1 85 ? -5.377 0.498 17.484 1.00 95.56 85 CYS A CA 1
ATOM 643 C C . CYS A 1 85 ? -4.584 1.717 16.965 1.00 95.56 85 CYS A C 1
ATOM 645 O O . CYS A 1 85 ? -4.992 2.856 17.172 1.00 95.56 85 CYS A O 1
ATOM 647 N N . GLY A 1 86 ? -3.490 1.498 16.223 1.00 95.44 86 GLY A N 1
ATOM 648 C CA . GLY A 1 86 ? -2.677 2.559 15.621 1.00 95.44 86 GLY A CA 1
ATOM 649 C C . GLY A 1 86 ? -3.346 3.293 14.452 1.00 95.44 86 GLY A C 1
ATOM 650 O O . GLY A 1 86 ? -2.834 4.322 14.001 1.00 95.44 86 GLY A O 1
ATOM 651 N N . VAL A 1 87 ? -4.488 2.800 13.952 1.00 97.06 87 VAL A N 1
ATOM 652 C CA . VAL A 1 87 ? -5.244 3.452 12.869 1.00 97.06 87 VAL A CA 1
ATOM 653 C C . VAL A 1 87 ? -6.476 4.222 13.339 1.00 97.06 87 VAL A C 1
ATOM 655 O O . VAL A 1 87 ? -7.232 4.694 12.491 1.00 97.06 87 VAL A O 1
ATOM 658 N N . PHE A 1 88 ? -6.658 4.420 14.649 1.00 96.00 88 PHE A N 1
ATOM 659 C CA . PHE A 1 88 ? -7.734 5.264 15.175 1.00 96.00 88 PHE A CA 1
ATOM 660 C C . PHE A 1 88 ? -7.751 6.645 14.496 1.00 96.00 88 PHE A C 1
ATOM 662 O O . PHE A 1 88 ? -6.727 7.328 14.406 1.00 96.00 88 PHE A O 1
ATOM 669 N N . GLY A 1 89 ? -8.912 7.038 13.969 1.00 95.56 89 GLY A N 1
ATOM 670 C CA . GLY A 1 89 ? -9.114 8.299 13.251 1.00 95.56 89 GLY A CA 1
ATOM 671 C C . GLY A 1 89 ? -8.412 8.401 11.889 1.00 95.56 89 GLY A C 1
ATOM 672 O O . GLY A 1 89 ? -8.454 9.459 11.262 1.00 95.56 89 GLY A O 1
ATOM 673 N N . LYS A 1 90 ? -7.762 7.336 11.402 1.00 98.12 90 LYS A N 1
ATOM 674 C CA . LYS A 1 90 ? -7.037 7.317 10.120 1.00 98.12 90 LYS A CA 1
ATOM 675 C C . LYS A 1 90 ? -7.843 6.608 9.031 1.00 98.12 90 LYS A C 1
ATOM 677 O O . LYS A 1 90 ? -8.830 5.919 9.288 1.00 98.12 90 LYS A O 1
ATOM 682 N N . ALA A 1 91 ? -7.405 6.761 7.784 1.00 98.62 91 ALA A N 1
ATOM 683 C CA . ALA A 1 91 ? -7.972 6.059 6.640 1.00 98.62 91 ALA A CA 1
ATOM 684 C C . ALA A 1 91 ? -6.954 5.102 6.013 1.00 98.62 91 ALA A C 1
ATOM 686 O O . ALA A 1 91 ? -5.907 5.516 5.515 1.00 98.62 91 ALA A O 1
ATOM 687 N N . VAL A 1 92 ? -7.296 3.820 5.996 1.00 98.88 92 VAL A N 1
ATOM 688 C CA . VAL A 1 92 ? -6.545 2.739 5.362 1.00 98.88 92 VAL A CA 1
ATOM 689 C C . VAL A 1 92 ? -7.051 2.551 3.934 1.00 98.88 92 VAL A C 1
ATOM 691 O O . VAL A 1 92 ? -8.250 2.426 3.683 1.00 98.88 92 VAL A O 1
ATOM 694 N N . THR A 1 93 ? -6.134 2.508 2.973 1.00 98.88 93 THR A N 1
ATOM 695 C CA . THR A 1 93 ? -6.424 2.125 1.586 1.00 98.88 93 THR A CA 1
ATOM 696 C C . THR A 1 93 ? -5.646 0.864 1.245 1.00 98.88 93 THR A C 1
ATOM 698 O O . THR A 1 93 ? -4.424 0.821 1.406 1.00 98.88 93 THR A O 1
ATOM 701 N N . THR A 1 94 ? -6.352 -0.157 0.767 1.00 98.88 94 THR A N 1
ATOM 702 C CA . THR A 1 94 ? -5.784 -1.431 0.309 1.00 98.88 94 THR A CA 1
ATOM 703 C C . THR A 1 94 ? -5.824 -1.522 -1.217 1.00 98.88 94 THR A C 1
ATOM 705 O O . THR A 1 94 ? -6.361 -0.644 -1.899 1.00 98.88 94 THR A O 1
ATOM 708 N N . VAL A 1 95 ? -5.276 -2.606 -1.773 1.00 98.69 95 VAL A N 1
ATOM 709 C CA . VAL A 1 95 ? -5.251 -2.831 -3.227 1.00 98.69 95 VAL A CA 1
ATOM 710 C C . VAL A 1 95 ? -6.656 -2.868 -3.846 1.00 98.69 95 VAL A C 1
ATOM 712 O O . VAL A 1 95 ? -6.849 -2.406 -4.968 1.00 98.69 95 VAL A O 1
ATOM 715 N N . GLU A 1 96 ? -7.658 -3.353 -3.115 1.00 98.44 96 GLU A N 1
ATOM 716 C CA . GLU A 1 96 ? -9.063 -3.377 -3.534 1.00 98.44 96 GLU A CA 1
ATOM 717 C C . GLU A 1 96 ? -9.691 -1.976 -3.562 1.00 98.44 96 GLU A C 1
ATOM 719 O O . GLU A 1 96 ? -10.642 -1.734 -4.310 1.00 98.44 96 GLU A O 1
ATOM 724 N N . GLY A 1 97 ? -9.166 -1.050 -2.753 1.00 98.00 97 GLY A N 1
ATOM 725 C CA . GLY A 1 97 ? -9.667 0.317 -2.636 1.00 98.00 97 GLY A CA 1
ATOM 726 C C . GLY A 1 97 ? -9.359 1.189 -3.845 1.00 98.00 97 GLY A C 1
ATOM 727 O O . GLY A 1 97 ? -10.121 2.106 -4.147 1.00 98.00 97 GLY A O 1
ATOM 728 N N . ILE A 1 98 ? -8.270 0.900 -4.563 1.00 97.88 98 ILE A N 1
ATOM 729 C CA . ILE A 1 98 ? -7.826 1.734 -5.690 1.00 97.88 98 ILE A CA 1
ATOM 730 C C . ILE A 1 98 ? -8.424 1.298 -7.036 1.00 97.88 98 ILE A C 1
ATOM 732 O O . ILE A 1 98 ? -8.475 2.098 -7.972 1.00 97.88 98 ILE A O 1
ATOM 736 N N . GLY A 1 99 ? -8.889 0.052 -7.144 1.00 95.75 99 GLY A N 1
ATOM 737 C CA . GLY A 1 99 ? -9.474 -0.497 -8.366 1.00 95.75 99 GLY A CA 1
ATOM 738 C C . GLY A 1 99 ? -9.685 -2.009 -8.300 1.00 95.75 99 GLY A C 1
ATOM 739 O O . GLY A 1 99 ? -9.014 -2.708 -7.540 1.00 95.75 99 GLY A O 1
ATOM 740 N N . SER A 1 100 ? -10.622 -2.523 -9.100 1.00 95.19 100 SER A N 1
ATOM 741 C CA . SER A 1 100 ? -10.875 -3.960 -9.242 1.00 95.19 100 SER A CA 1
ATOM 742 C C . SER A 1 100 ? -11.421 -4.323 -10.624 1.00 95.19 100 SER A C 1
ATOM 744 O O . SER A 1 100 ? -12.102 -3.530 -11.282 1.00 95.19 100 SER A O 1
ATOM 746 N N . VAL A 1 101 ? -11.160 -5.563 -11.048 1.00 93.31 101 VAL A N 1
ATOM 747 C CA . VAL A 1 101 ? -11.733 -6.129 -12.282 1.00 93.31 101 VAL A CA 1
ATOM 748 C C . VAL A 1 101 ? -13.250 -6.295 -12.186 1.00 93.31 101 VAL A C 1
ATOM 750 O O . VAL A 1 101 ? -13.950 -6.011 -13.148 1.00 93.31 101 VAL A O 1
ATOM 753 N N . ALA A 1 102 ? -13.775 -6.648 -11.006 1.00 90.94 102 ALA A N 1
ATOM 754 C CA . ALA A 1 102 ? -15.214 -6.808 -10.772 1.00 90.94 102 ALA A CA 1
ATOM 755 C C . ALA A 1 102 ? -16.002 -5.502 -10.975 1.00 90.94 102 ALA A C 1
ATOM 757 O O . ALA A 1 102 ? -17.175 -5.531 -11.325 1.00 90.94 102 ALA A O 1
ATOM 758 N N . LYS A 1 103 ? -15.351 -4.347 -10.782 1.00 87.38 103 LYS A N 1
ATOM 759 C CA . LYS A 1 103 ? -15.922 -3.016 -11.039 1.00 87.38 103 LYS A CA 1
ATOM 760 C C . LYS A 1 103 ? -15.542 -2.460 -12.417 1.00 87.38 103 LYS A C 1
ATOM 762 O O . LYS A 1 103 ? -15.747 -1.275 -12.665 1.00 87.38 103 LYS A O 1
ATOM 767 N N . ASN A 1 104 ? -14.928 -3.283 -13.273 1.00 89.44 104 ASN A N 1
ATOM 768 C CA . ASN A 1 104 ? -14.371 -2.912 -14.576 1.00 89.44 104 ASN A CA 1
ATOM 769 C C . ASN A 1 104 ? -13.514 -1.630 -14.535 1.00 89.44 104 ASN A C 1
ATOM 771 O O . ASN A 1 104 ? -13.569 -0.778 -15.423 1.00 89.44 104 ASN A O 1
ATOM 775 N N . ARG A 1 105 ? -12.751 -1.452 -13.450 1.00 92.69 105 ARG A N 1
ATOM 776 C CA . ARG A 1 105 ? -11.977 -0.234 -13.207 1.00 92.69 105 ARG A CA 1
ATOM 777 C C . ARG A 1 105 ? -10.687 -0.572 -12.480 1.00 92.69 105 ARG A C 1
ATOM 779 O O . ARG A 1 105 ? -10.665 -0.656 -11.254 1.00 92.69 105 ARG A O 1
ATOM 786 N N . LEU A 1 106 ? -9.609 -0.719 -13.243 1.00 95.38 106 LEU A N 1
ATOM 787 C CA . LEU A 1 106 ? -8.260 -0.825 -12.698 1.00 95.38 106 LEU A CA 1
ATOM 788 C C . LEU A 1 106 ? -7.628 0.557 -12.552 1.00 95.38 106 LEU A C 1
ATOM 790 O O . LEU A 1 106 ? -7.781 1.426 -13.411 1.00 95.38 106 LEU A O 1
ATOM 794 N N . HIS A 1 107 ? -6.885 0.746 -11.467 1.00 97.19 107 HIS A N 1
ATOM 795 C CA . HIS A 1 107 ? -6.004 1.896 -11.337 1.00 97.19 107 HIS A CA 1
ATOM 796 C C . HIS A 1 107 ? -4.854 1.781 -12.356 1.00 97.19 107 HIS A C 1
ATOM 798 O O . HIS A 1 107 ? -4.365 0.667 -12.566 1.00 97.19 107 HIS A O 1
ATOM 804 N N . PRO A 1 108 ? -4.335 2.886 -12.933 1.00 97.06 108 PRO A N 1
ATOM 805 C CA . PRO A 1 108 ? -3.201 2.827 -13.857 1.00 97.06 108 PRO A CA 1
ATOM 806 C C . PRO A 1 108 ? -1.996 2.041 -13.320 1.00 97.06 108 PRO A C 1
ATOM 808 O O . PRO A 1 108 ? -1.346 1.333 -14.077 1.00 97.06 108 PRO A O 1
ATOM 811 N N . VAL A 1 109 ? -1.722 2.104 -12.013 1.00 97.88 109 VAL A N 1
ATOM 812 C CA . VAL A 1 109 ? -0.652 1.309 -11.370 1.00 97.88 109 VAL A CA 1
ATOM 813 C C . VAL A 1 109 ? -0.899 -0.199 -11.514 1.00 97.88 109 VAL A C 1
ATOM 815 O O . VAL A 1 109 ? 0.013 -0.930 -11.890 1.00 97.88 109 VAL A O 1
ATOM 818 N N . GLN A 1 110 ? -2.130 -0.662 -11.266 1.00 98.50 110 GLN A N 1
ATOM 819 C CA . GLN A 1 110 ? -2.513 -2.071 -11.427 1.00 98.50 110 GLN A CA 1
ATOM 820 C C . GLN A 1 110 ? -2.431 -2.489 -12.900 1.00 98.50 110 GLN A C 1
ATOM 822 O O . GLN A 1 110 ? -1.864 -3.529 -13.229 1.00 98.50 110 GLN A O 1
ATOM 827 N N . GLU A 1 111 ? -2.975 -1.657 -13.792 1.00 96.94 111 GLU A N 1
ATOM 828 C CA . GLU A 1 111 ? -3.033 -1.938 -15.225 1.00 96.94 111 GLU A CA 1
ATOM 829 C C . GLU A 1 111 ? -1.636 -2.030 -15.850 1.00 96.94 111 GLU A C 1
ATOM 831 O O . GLU A 1 111 ? -1.347 -2.985 -16.573 1.00 96.94 111 GLU A O 1
ATOM 836 N N . ARG A 1 112 ? -0.758 -1.055 -15.574 1.00 96.81 112 ARG A N 1
ATOM 837 C CA . ARG A 1 112 ? 0.587 -1.020 -16.160 1.00 96.81 112 ARG A CA 1
ATOM 838 C C . ARG A 1 112 ? 1.446 -2.178 -15.668 1.00 96.81 112 ARG A C 1
ATOM 840 O O . ARG A 1 112 ? 2.115 -2.800 -16.486 1.00 96.81 112 ARG A O 1
ATOM 847 N N . LEU A 1 113 ? 1.371 -2.511 -14.378 1.00 97.75 113 LEU A N 1
ATOM 848 C CA . LEU A 1 113 ? 2.112 -3.637 -13.813 1.00 97.75 113 LEU A CA 1
ATOM 849 C C . LEU A 1 113 ? 1.689 -4.974 -14.437 1.00 97.75 113 LEU A C 1
ATOM 851 O O . LEU A 1 113 ? 2.545 -5.772 -14.814 1.00 97.75 113 LEU A O 1
ATOM 855 N N . ALA A 1 114 ? 0.381 -5.201 -14.596 1.00 96.44 114 ALA A N 1
ATOM 856 C CA . ALA A 1 114 ? -0.135 -6.415 -15.224 1.00 96.44 114 ALA A CA 1
ATOM 857 C C . ALA A 1 114 ? 0.265 -6.510 -16.707 1.00 96.44 114 ALA A C 1
ATOM 859 O O . ALA A 1 114 ? 0.784 -7.535 -17.145 1.00 96.44 114 ALA A O 1
ATOM 860 N N . LYS A 1 115 ? 0.081 -5.427 -17.476 1.00 95.31 115 LYS A N 1
ATOM 861 C CA . LYS A 1 115 ? 0.391 -5.389 -18.918 1.00 95.31 115 LYS A CA 1
ATOM 862 C C . LYS A 1 115 ? 1.882 -5.486 -19.235 1.00 95.31 115 LYS A C 1
ATOM 864 O O . LYS A 1 115 ? 2.230 -5.961 -20.306 1.00 95.31 115 LYS A O 1
ATOM 869 N N . ALA A 1 116 ? 2.747 -5.047 -18.327 1.00 95.38 116 ALA A N 1
ATOM 870 C CA . ALA A 1 116 ? 4.196 -5.153 -18.473 1.00 95.38 116 ALA A CA 1
ATOM 871 C C . ALA A 1 116 ? 4.755 -6.516 -18.025 1.00 95.38 116 ALA A C 1
ATOM 873 O O . ALA A 1 116 ? 5.969 -6.674 -17.921 1.00 95.38 116 ALA A O 1
ATOM 874 N N . HIS A 1 117 ? 3.895 -7.496 -17.718 1.00 97.31 117 HIS A N 1
ATOM 875 C CA . HIS A 1 117 ? 4.299 -8.795 -17.169 1.00 97.31 117 HIS A CA 1
ATOM 876 C C . HIS A 1 117 ? 5.057 -8.677 -15.832 1.00 97.31 117 HIS A C 1
ATOM 878 O O . HIS A 1 117 ? 5.893 -9.512 -15.488 1.00 97.31 117 HIS A O 1
ATOM 884 N N . GLY A 1 118 ? 4.746 -7.642 -15.043 1.00 97.88 118 GLY A N 1
ATOM 885 C CA . GLY A 1 118 ? 5.311 -7.408 -13.712 1.00 97.88 118 GLY A CA 1
ATOM 886 C C . GLY A 1 118 ? 4.702 -8.283 -12.612 1.00 97.88 118 GLY A C 1
ATOM 887 O O . GLY A 1 118 ? 4.962 -8.067 -11.431 1.00 97.88 118 GLY A O 1
ATOM 888 N N . SER A 1 119 ? 3.886 -9.273 -12.975 1.00 98.25 119 SER A N 1
ATOM 889 C CA . SER A 1 119 ? 3.277 -10.230 -12.055 1.00 98.25 119 SER A CA 1
ATOM 890 C C . SER A 1 119 ? 3.351 -11.642 -12.637 1.00 98.25 119 SER A C 1
ATOM 892 O O . SER A 1 119 ? 2.945 -11.858 -13.775 1.00 98.25 119 SER A O 1
ATOM 894 N N . GLN A 1 120 ? 3.888 -12.584 -11.856 1.00 98.44 120 GLN A N 1
ATOM 895 C CA . GLN A 1 120 ? 3.911 -14.019 -12.174 1.00 98.44 120 GLN A CA 1
ATOM 896 C C . GLN A 1 120 ? 3.053 -14.787 -11.161 1.00 98.44 120 GLN A C 1
ATOM 898 O O . GLN A 1 120 ? 1.856 -14.931 -11.368 1.00 98.44 120 GLN A O 1
ATOM 903 N N . CYS A 1 121 ? 3.615 -15.186 -10.009 1.00 98.44 121 CYS A N 1
ATOM 904 C CA . CYS A 1 121 ? 2.839 -15.845 -8.945 1.00 98.44 121 CYS A CA 1
ATOM 905 C C . CYS A 1 121 ? 1.781 -14.932 -8.296 1.00 98.44 121 CYS A C 1
ATOM 907 O O . CYS A 1 121 ? 0.916 -15.403 -7.564 1.00 98.44 121 CYS A O 1
ATOM 909 N N . GLY A 1 122 ? 1.880 -13.614 -8.496 1.00 98.44 122 GLY A N 1
ATOM 910 C CA . GLY A 1 122 ? 0.917 -12.627 -8.006 1.00 98.44 122 GLY A CA 1
ATOM 911 C C . GLY A 1 122 ? 1.002 -12.270 -6.520 1.00 98.44 122 GLY A C 1
ATOM 912 O O . GLY A 1 122 ? 0.437 -11.257 -6.119 1.00 98.44 122 GLY A O 1
ATOM 913 N N . PHE A 1 123 ? 1.726 -13.027 -5.690 1.00 98.81 123 PHE A N 1
ATOM 914 C CA . PHE A 1 123 ? 1.673 -12.851 -4.232 1.00 98.81 123 PHE A CA 1
ATOM 915 C C . PHE A 1 123 ? 2.202 -11.489 -3.749 1.00 98.81 123 PHE A C 1
ATOM 917 O O . PHE A 1 123 ? 1.574 -10.833 -2.924 1.00 98.81 123 PHE A O 1
ATOM 924 N N . CYS A 1 124 ? 3.331 -11.028 -4.293 1.00 98.69 124 CYS A N 1
ATOM 925 C CA . CYS A 1 124 ? 3.920 -9.727 -3.944 1.00 98.69 124 CYS A CA 1
ATOM 926 C C . CYS A 1 124 ? 3.234 -8.531 -4.632 1.00 98.69 124 CYS A C 1
ATOM 928 O O . CYS A 1 124 ? 3.449 -7.384 -4.244 1.00 98.69 124 CYS A O 1
ATOM 930 N N . THR A 1 125 ? 2.410 -8.780 -5.655 1.00 98.75 125 THR A N 1
ATOM 931 C CA . THR A 1 125 ? 1.850 -7.743 -6.533 1.00 98.75 125 THR A CA 1
ATOM 932 C C . THR A 1 125 ? 1.043 -6.678 -5.779 1.00 98.75 125 THR A C 1
ATOM 934 O O . THR A 1 125 ? 1.279 -5.499 -6.042 1.00 98.75 125 THR A O 1
ATOM 937 N N . PRO A 1 126 ? 0.160 -7.017 -4.817 1.00 98.81 126 PRO A N 1
ATOM 938 C CA . PRO A 1 126 ? -0.543 -6.019 -4.009 1.00 98.81 126 PRO A CA 1
ATOM 939 C C . PRO A 1 126 ? 0.393 -5.052 -3.278 1.00 98.81 126 PRO A C 1
ATOM 941 O O . PRO A 1 126 ? 0.145 -3.849 -3.287 1.00 98.81 126 PRO A O 1
ATOM 944 N N . GLY A 1 127 ? 1.495 -5.560 -2.719 1.00 98.81 127 GLY A N 1
ATOM 945 C CA . GLY A 1 127 ? 2.496 -4.755 -2.020 1.00 98.81 127 GLY A CA 1
ATOM 946 C C . GLY A 1 127 ? 3.157 -3.722 -2.931 1.00 98.81 127 GLY A C 1
ATOM 947 O O . GLY A 1 127 ? 3.123 -2.529 -2.638 1.00 98.81 127 GLY A O 1
ATOM 948 N N . PHE A 1 128 ? 3.661 -4.166 -4.088 1.00 98.81 128 PHE A N 1
ATOM 949 C CA . PHE A 1 128 ? 4.244 -3.279 -5.105 1.00 98.81 128 PHE A CA 1
ATOM 950 C C . PHE A 1 128 ? 3.250 -2.226 -5.603 1.00 98.81 128 PHE A C 1
ATOM 952 O O . PHE A 1 128 ? 3.598 -1.056 -5.758 1.00 98.81 128 PHE A O 1
ATOM 959 N N . VAL A 1 129 ? 2.000 -2.631 -5.844 1.00 98.81 129 VAL A N 1
ATOM 960 C CA . VAL A 1 129 ? 0.938 -1.717 -6.275 1.00 98.81 129 VAL A CA 1
ATOM 961 C C . VAL A 1 129 ? 0.691 -0.641 -5.222 1.00 98.81 129 VAL A C 1
ATOM 963 O O . VAL A 1 129 ? 0.589 0.532 -5.577 1.00 98.81 129 VAL A O 1
ATOM 966 N N . MET A 1 130 ? 0.607 -1.008 -3.943 1.00 98.81 130 MET A N 1
ATOM 967 C CA . MET A 1 130 ? 0.335 -0.047 -2.875 1.00 98.81 130 MET A CA 1
ATOM 968 C C . MET A 1 130 ? 1.526 0.857 -2.558 1.00 98.81 130 MET A C 1
ATOM 970 O O . MET A 1 130 ? 1.310 2.035 -2.266 1.00 98.81 130 MET A O 1
ATOM 974 N N . ALA A 1 131 ? 2.758 0.358 -2.674 1.00 98.69 131 ALA A N 1
ATOM 975 C CA . ALA A 1 131 ? 3.967 1.172 -2.569 1.00 98.69 131 ALA A CA 1
ATOM 976 C C . ALA A 1 131 ? 4.002 2.250 -3.666 1.00 98.69 131 ALA A C 1
ATOM 978 O O . ALA A 1 131 ? 4.044 3.445 -3.368 1.00 98.69 131 ALA A O 1
ATOM 979 N N . MET A 1 132 ? 3.843 1.845 -4.932 1.00 98.56 132 MET A N 1
ATOM 980 C CA . MET A 1 132 ? 3.809 2.782 -6.059 1.00 98.56 132 MET A CA 1
ATOM 981 C C . MET A 1 132 ? 2.616 3.744 -5.978 1.00 98.56 132 MET A C 1
ATOM 983 O O . MET A 1 132 ? 2.752 4.935 -6.248 1.00 98.56 132 MET A O 1
ATOM 987 N N . TYR A 1 133 ? 1.435 3.257 -5.589 1.00 98.69 133 TYR A N 1
ATOM 988 C CA . TYR A 1 133 ? 0.261 4.108 -5.398 1.00 98.69 133 TYR A CA 1
ATOM 989 C C . TYR A 1 133 ? 0.509 5.185 -4.336 1.00 98.69 133 TYR A C 1
ATOM 991 O O . TYR A 1 133 ? 0.212 6.351 -4.582 1.00 98.69 133 TYR A O 1
ATOM 999 N N . SER A 1 134 ? 1.088 4.818 -3.190 1.00 98.31 134 SER A N 1
ATOM 1000 C CA . SER A 1 134 ? 1.391 5.764 -2.107 1.00 98.31 134 SER A CA 1
ATOM 1001 C C . SER A 1 134 ? 2.411 6.814 -2.551 1.00 98.31 134 SER A C 1
ATOM 1003 O O . SER A 1 134 ? 2.200 8.002 -2.309 1.00 98.31 134 SER A O 1
ATOM 1005 N N . LEU A 1 135 ? 3.462 6.401 -3.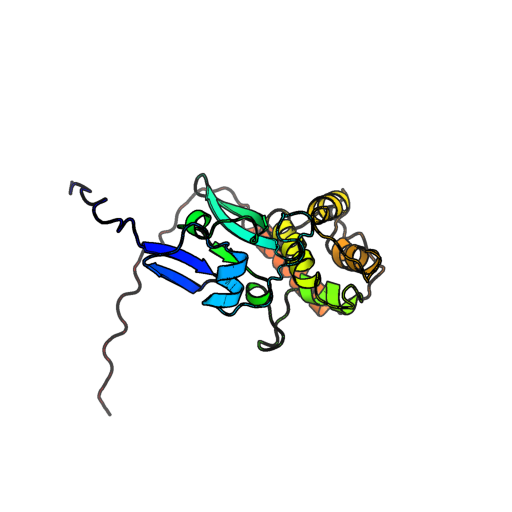274 1.00 97.81 135 LEU A N 1
ATOM 1006 C CA . LEU A 1 135 ? 4.430 7.324 -3.874 1.00 97.81 135 LEU A CA 1
ATOM 1007 C C . LEU A 1 135 ? 3.731 8.346 -4.776 1.00 97.81 135 LEU A C 1
ATOM 1009 O O . LEU A 1 135 ? 3.904 9.545 -4.592 1.00 97.81 135 LEU A O 1
ATOM 1013 N N . LEU A 1 136 ? 2.881 7.885 -5.694 1.00 97.50 136 LEU A N 1
ATOM 1014 C CA . LEU A 1 136 ? 2.165 8.750 -6.636 1.00 97.50 136 LEU A CA 1
ATOM 1015 C C . LEU A 1 136 ? 1.174 9.713 -5.973 1.00 97.50 136 LEU A C 1
ATOM 1017 O O . LEU A 1 136 ? 0.868 10.767 -6.532 1.00 97.50 136 LEU A O 1
ATOM 1021 N N . ARG A 1 137 ? 0.655 9.363 -4.792 1.00 97.19 137 ARG A N 1
ATOM 1022 C CA . ARG A 1 137 ? -0.216 10.244 -4.003 1.00 97.19 137 ARG A CA 1
ATOM 1023 C C . ARG A 1 137 ? 0.536 11.410 -3.373 1.00 97.19 137 ARG A C 1
ATOM 1025 O O . ARG A 1 137 ? -0.078 12.456 -3.190 1.00 97.19 137 ARG A O 1
ATOM 1032 N N . ASN A 1 138 ? 1.824 11.235 -3.089 1.00 95.19 138 ASN A N 1
ATOM 1033 C CA . ASN A 1 138 ? 2.690 12.274 -2.533 1.00 95.19 138 ASN A CA 1
ATOM 1034 C C . ASN A 1 138 ? 3.470 13.029 -3.615 1.00 95.19 138 ASN A C 1
ATOM 1036 O O . ASN A 1 138 ? 3.670 14.234 -3.504 1.00 95.19 138 ASN A O 1
ATOM 1040 N N . ASN A 1 139 ? 3.877 12.334 -4.675 1.00 94.50 139 ASN A N 1
ATOM 1041 C CA . ASN A 1 139 ? 4.596 12.889 -5.810 1.00 94.50 139 ASN A CA 1
ATOM 1042 C C . ASN A 1 139 ? 3.978 12.381 -7.128 1.00 94.50 139 ASN A C 1
ATOM 1044 O O . ASN A 1 139 ? 4.308 11.283 -7.580 1.00 94.50 139 ASN A O 1
ATOM 1048 N N . PRO A 1 140 ? 3.097 13.169 -7.776 1.00 92.94 140 PRO A N 1
ATOM 1049 C CA . PRO A 1 140 ? 2.475 12.793 -9.047 1.00 92.94 140 PRO A CA 1
ATOM 1050 C C . PRO A 1 140 ? 3.442 12.708 -10.236 1.00 92.94 140 PRO A C 1
ATOM 1052 O O . PRO A 1 140 ? 3.066 12.158 -11.268 1.00 92.94 140 PRO A O 1
ATOM 1055 N N . ASN A 1 141 ? 4.653 13.265 -10.124 1.00 92.50 141 ASN A N 1
ATOM 1056 C CA . ASN A 1 141 ? 5.678 13.241 -11.170 1.00 92.50 141 ASN A CA 1
ATOM 1057 C C . ASN A 1 141 ? 6.999 12.725 -10.573 1.00 92.50 141 ASN A C 1
ATOM 1059 O O . ASN A 1 141 ? 7.947 13.499 -10.431 1.00 92.50 141 ASN A O 1
ATOM 1063 N N . PRO A 1 142 ? 7.063 11.447 -10.160 1.00 95.31 142 PRO A N 1
ATOM 1064 C CA . PRO A 1 142 ? 8.258 10.910 -9.529 1.00 95.31 142 PRO A CA 1
ATOM 1065 C C . PRO A 1 142 ? 9.405 10.804 -10.532 1.00 95.31 142 PRO A C 1
ATOM 1067 O O . PRO A 1 142 ? 9.197 10.603 -11.728 1.00 95.31 142 PRO A O 1
ATOM 1070 N N . THR A 1 143 ? 10.633 10.885 -10.045 1.00 94.38 143 THR A N 1
ATOM 1071 C CA . THR A 1 143 ? 11.817 10.500 -10.812 1.00 94.38 143 THR A CA 1
ATOM 1072 C C . THR A 1 143 ? 12.022 8.983 -10.751 1.00 94.38 143 THR A C 1
ATOM 1074 O O . THR A 1 143 ? 11.403 8.269 -9.959 1.00 94.38 143 THR A O 1
ATOM 1077 N N . ILE A 1 144 ? 12.939 8.457 -11.567 1.00 93.94 144 ILE A N 1
ATOM 1078 C CA . ILE A 1 144 ? 13.381 7.054 -11.450 1.00 93.94 144 ILE A CA 1
ATOM 1079 C C . ILE A 1 144 ? 13.946 6.766 -10.050 1.00 93.94 144 ILE A C 1
ATOM 1081 O O . ILE A 1 144 ? 13.702 5.692 -9.503 1.00 93.94 144 ILE A O 1
ATOM 1085 N N . SER A 1 145 ? 14.677 7.724 -9.471 1.00 95.12 145 SER A N 1
ATOM 1086 C CA . SER A 1 145 ? 15.260 7.586 -8.133 1.00 95.12 145 SER A CA 1
ATOM 1087 C C . SER A 1 145 ? 14.172 7.449 -7.067 1.00 95.12 145 SER A C 1
ATOM 1089 O O . SER A 1 145 ? 14.223 6.525 -6.258 1.00 95.12 145 SER A O 1
ATOM 1091 N N . ASP A 1 146 ? 13.132 8.288 -7.138 1.00 96.31 146 ASP A N 1
ATOM 1092 C CA . ASP A 1 146 ? 11.993 8.234 -6.212 1.00 96.31 146 ASP A CA 1
ATOM 1093 C C . ASP A 1 146 ? 11.270 6.887 -6.278 1.00 96.31 146 ASP A C 1
ATOM 1095 O O . ASP A 1 146 ? 10.895 6.325 -5.250 1.00 96.31 146 ASP A O 1
ATOM 1099 N N . ILE A 1 147 ? 11.096 6.343 -7.488 1.00 96.88 147 ILE A N 1
ATOM 1100 C CA . ILE A 1 147 ? 10.477 5.028 -7.684 1.00 96.88 147 ILE A CA 1
ATOM 1101 C C . ILE A 1 147 ? 11.347 3.938 -7.065 1.00 96.88 147 ILE A C 1
ATOM 1103 O O . ILE A 1 147 ? 10.834 3.100 -6.332 1.00 96.88 147 ILE A O 1
ATOM 1107 N N . ASN A 1 148 ? 12.656 3.948 -7.315 1.00 96.50 148 ASN A N 1
ATOM 1108 C CA . ASN A 1 148 ? 13.553 2.946 -6.743 1.00 96.50 148 ASN A CA 1
ATOM 1109 C C . ASN A 1 148 ? 13.551 2.991 -5.218 1.00 96.50 148 ASN A C 1
ATOM 1111 O O . ASN A 1 148 ? 13.441 1.942 -4.586 1.00 96.50 148 ASN A O 1
ATOM 1115 N N . LEU A 1 149 ? 13.609 4.190 -4.636 1.00 96.81 149 LEU A N 1
ATOM 1116 C CA . LEU A 1 149 ? 13.536 4.386 -3.192 1.00 96.81 149 LEU A CA 1
ATOM 1117 C C . LEU A 1 149 ? 12.194 3.899 -2.628 1.00 96.81 149 LEU A C 1
ATOM 1119 O O . LEU A 1 149 ? 12.167 3.145 -1.657 1.00 96.81 149 LEU A O 1
ATOM 1123 N N . GLY A 1 150 ? 11.086 4.256 -3.281 1.00 96.44 150 GLY A N 1
ATOM 1124 C CA . GLY A 1 150 ? 9.737 3.870 -2.866 1.00 96.44 150 GLY A CA 1
ATOM 1125 C C . GLY A 1 150 ? 9.459 2.363 -2.908 1.00 96.44 150 GLY A C 1
ATOM 1126 O O . GLY A 1 150 ? 8.489 1.918 -2.301 1.00 96.44 150 GLY A O 1
ATOM 1127 N N . LEU A 1 151 ? 10.293 1.575 -3.595 1.00 96.69 151 LEU A N 1
ATOM 1128 C CA . LEU A 1 151 ? 10.136 0.124 -3.744 1.00 96.69 151 LEU A CA 1
ATOM 1129 C C . LEU A 1 151 ? 11.146 -0.702 -2.936 1.00 96.69 151 LEU A C 1
ATOM 1131 O O . LEU A 1 151 ? 11.058 -1.929 -2.957 1.00 96.69 151 LEU A O 1
ATOM 1135 N N . GLN A 1 152 ? 12.088 -0.074 -2.219 1.00 96.06 152 GLN A N 1
ATOM 1136 C CA . GLN A 1 152 ? 13.143 -0.790 -1.479 1.00 96.06 152 GLN A CA 1
ATOM 1137 C C . GLN A 1 152 ? 12.594 -1.795 -0.455 1.00 96.06 152 GLN A C 1
ATOM 1139 O O . GLN A 1 152 ? 13.226 -2.813 -0.190 1.00 96.06 152 GLN A O 1
ATOM 1144 N N . GLY A 1 153 ? 11.405 -1.536 0.094 1.00 96.31 153 GLY A N 1
ATOM 1145 C CA . GLY A 1 153 ? 10.743 -2.417 1.057 1.00 96.31 153 GLY A CA 1
ATOM 1146 C C . GLY A 1 153 ? 9.956 -3.580 0.444 1.00 96.31 153 GLY A C 1
ATOM 1147 O O . GLY A 1 153 ? 9.276 -4.286 1.185 1.00 96.31 153 GLY A O 1
ATOM 1148 N N . ASN A 1 154 ? 9.979 -3.779 -0.879 1.00 98.69 154 ASN A N 1
ATOM 1149 C CA . ASN A 1 154 ? 9.156 -4.778 -1.562 1.00 98.69 154 ASN A CA 1
ATOM 1150 C C . ASN A 1 154 ? 10.011 -5.864 -2.221 1.00 98.69 154 ASN A C 1
ATOM 1152 O O . ASN A 1 154 ? 10.791 -5.599 -3.134 1.00 98.69 154 ASN A O 1
ATOM 1156 N N . LEU A 1 155 ? 9.800 -7.117 -1.811 1.00 98.62 155 LEU A N 1
ATOM 1157 C CA . LEU A 1 155 ? 10.541 -8.265 -2.330 1.00 98.62 155 LEU A CA 1
ATOM 1158 C C . LEU A 1 155 ? 9.731 -9.066 -3.353 1.00 98.62 155 LEU A C 1
ATOM 1160 O O . LEU A 1 155 ? 8.547 -9.361 -3.165 1.00 98.62 155 LEU A O 1
ATOM 1164 N N . CYS A 1 156 ? 10.400 -9.486 -4.426 1.00 98.62 156 CYS A N 1
ATOM 1165 C CA . CYS A 1 156 ? 9.861 -10.396 -5.428 1.00 98.62 156 CYS A CA 1
ATOM 1166 C C . CYS A 1 156 ? 10.838 -11.536 -5.717 1.00 98.62 156 CYS A C 1
ATOM 1168 O O . CYS A 1 156 ? 12.012 -11.301 -6.000 1.00 98.62 156 CYS A O 1
ATOM 1170 N N . ARG A 1 157 ? 10.339 -12.779 -5.713 1.00 98.50 157 ARG A N 1
ATOM 1171 C CA . ARG A 1 157 ? 11.151 -13.966 -6.025 1.00 98.50 157 ARG A CA 1
ATOM 1172 C C . ARG A 1 157 ? 11.018 -14.462 -7.468 1.00 98.50 157 ARG A C 1
ATOM 1174 O O . ARG A 1 157 ? 11.874 -15.211 -7.916 1.00 98.50 157 ARG A O 1
ATOM 1181 N N . CYS A 1 158 ? 9.973 -14.054 -8.190 1.00 98.50 158 CYS A N 1
ATOM 1182 C CA . CYS A 1 158 ? 9.634 -14.634 -9.495 1.00 98.50 158 CYS A CA 1
ATOM 1183 C C . CYS A 1 158 ? 10.067 -13.763 -10.686 1.00 98.50 158 CYS A C 1
ATOM 1185 O O . CYS A 1 158 ? 10.577 -14.273 -11.676 1.00 98.50 158 CYS A O 1
ATOM 1187 N N . THR A 1 159 ? 9.865 -12.443 -10.618 1.00 97.81 159 THR A N 1
ATOM 1188 C CA . THR A 1 159 ? 9.948 -11.580 -11.814 1.00 97.81 159 THR A CA 1
ATOM 1189 C C . THR A 1 159 ? 11.350 -11.093 -12.164 1.00 97.81 159 THR A C 1
ATOM 1191 O O . THR A 1 159 ? 11.542 -10.549 -13.250 1.00 97.81 159 THR A O 1
ATOM 1194 N N . GLY A 1 160 ? 12.308 -11.214 -11.239 1.00 96.94 160 GLY A N 1
ATOM 1195 C CA . GLY A 1 160 ? 13.625 -10.587 -11.375 1.00 96.94 160 GLY A CA 1
ATOM 1196 C C . GLY A 1 160 ? 13.578 -9.052 -11.394 1.00 96.94 160 GLY A C 1
ATOM 1197 O O . GLY A 1 160 ? 14.512 -8.431 -11.885 1.00 96.94 160 GLY A O 1
ATOM 1198 N N . TYR A 1 161 ? 12.494 -8.440 -10.894 1.00 97.75 161 TYR A N 1
ATOM 1199 C CA . TYR A 1 161 ? 12.229 -6.991 -10.787 1.00 97.75 161 TYR A CA 1
ATOM 1200 C C . TYR A 1 161 ? 12.131 -6.199 -12.093 1.00 97.75 161 TYR A C 1
ATOM 1202 O O . TYR A 1 161 ? 11.298 -5.298 -12.166 1.00 97.75 161 TYR A O 1
ATOM 1210 N N . ARG A 1 162 ? 12.901 -6.530 -13.134 1.00 97.12 162 ARG A N 1
ATOM 1211 C CA . ARG A 1 162 ? 12.927 -5.812 -14.419 1.00 97.12 162 ARG A CA 1
ATOM 1212 C C . ARG A 1 162 ? 11.530 -5.412 -14.938 1.00 97.12 162 ARG A C 1
ATOM 1214 O O . ARG A 1 162 ? 11.323 -4.216 -15.128 1.00 97.12 162 ARG A O 1
ATOM 1221 N N . PRO A 1 163 ? 10.545 -6.320 -15.114 1.00 97.25 163 PRO A N 1
ATOM 1222 C CA . PRO A 1 163 ? 9.231 -5.922 -15.634 1.00 97.25 163 PRO A CA 1
ATOM 1223 C C . PRO A 1 163 ? 8.416 -5.049 -14.663 1.00 97.25 163 PRO A C 1
ATOM 1225 O O . PRO A 1 163 ? 7.561 -4.284 -15.100 1.00 97.25 163 PRO A O 1
ATOM 1228 N N . ILE A 1 164 ? 8.675 -5.129 -13.352 1.00 98.12 164 ILE A N 1
ATOM 1229 C CA . ILE A 1 164 ? 8.048 -4.257 -12.343 1.00 98.12 164 ILE A CA 1
ATOM 1230 C C . ILE A 1 164 ? 8.586 -2.832 -12.498 1.00 98.12 164 ILE A C 1
ATOM 1232 O O . ILE A 1 164 ? 7.811 -1.880 -12.588 1.00 98.12 164 ILE A O 1
ATOM 1236 N N . LEU A 1 165 ? 9.913 -2.695 -12.567 1.00 96.31 165 LEU A N 1
ATOM 1237 C CA . LEU A 1 165 ? 10.581 -1.405 -12.715 1.00 96.31 165 LEU A CA 1
ATOM 1238 C C . LEU A 1 165 ? 10.227 -0.748 -14.049 1.00 96.31 165 LEU A C 1
ATOM 1240 O O . LEU A 1 165 ? 9.841 0.413 -14.060 1.00 96.31 165 LEU A O 1
ATOM 1244 N N . GLU A 1 166 ? 10.247 -1.487 -15.160 1.00 92.31 166 GLU A N 1
ATOM 1245 C CA . GLU A 1 166 ? 9.806 -0.973 -16.466 1.00 92.31 166 GLU A CA 1
ATOM 1246 C C . GLU A 1 166 ? 8.357 -0.463 -16.431 1.00 92.31 166 GLU A C 1
ATOM 1248 O O . GLU A 1 166 ? 8.062 0.616 -16.956 1.00 92.31 166 GLU A O 1
ATOM 1253 N N . ALA A 1 167 ? 7.452 -1.203 -15.775 1.00 95.38 167 ALA A N 1
ATOM 1254 C CA . ALA A 1 167 ? 6.067 -0.778 -15.607 1.00 95.38 167 ALA A CA 1
ATOM 1255 C C . ALA A 1 167 ? 5.976 0.547 -14.852 1.00 95.38 167 ALA A C 1
ATOM 1257 O O . ALA A 1 167 ? 5.221 1.433 -15.251 1.00 95.38 167 ALA A O 1
ATOM 1258 N N . PHE A 1 168 ? 6.726 0.696 -13.764 1.00 96.62 168 PHE A N 1
ATOM 1259 C CA . PHE A 1 168 ? 6.624 1.863 -12.899 1.00 96.62 168 PHE A CA 1
ATOM 1260 C C . PHE A 1 168 ? 7.414 3.067 -13.402 1.00 96.62 168 PHE A C 1
ATOM 1262 O O . PHE A 1 168 ? 6.914 4.185 -13.301 1.00 96.62 168 PHE A O 1
ATOM 1269 N N . TYR A 1 169 ? 8.548 2.874 -14.075 1.00 94.56 169 TYR A N 1
ATOM 1270 C CA . TYR A 1 169 ? 9.279 3.955 -14.739 1.00 94.56 169 TYR A CA 1
ATOM 1271 C C . TYR A 1 169 ? 8.460 4.645 -15.830 1.00 94.56 169 TYR A C 1
ATOM 1273 O O . TYR A 1 169 ? 8.734 5.789 -16.170 1.00 94.56 169 TYR A O 1
ATOM 1281 N N . SER A 1 170 ? 7.401 4.018 -16.344 1.00 91.56 170 SER A N 1
ATOM 1282 C CA . SER A 1 170 ? 6.453 4.703 -17.229 1.00 91.56 170 SER A CA 1
ATOM 1283 C C . SER A 1 170 ? 5.689 5.863 -16.559 1.00 91.56 170 SER A C 1
ATOM 1285 O O . SER A 1 170 ? 5.041 6.649 -17.252 1.00 91.56 170 SER A O 1
ATOM 1287 N N . PHE A 1 171 ? 5.707 5.964 -15.225 1.00 93.38 171 PHE A N 1
ATOM 1288 C CA . PHE A 1 171 ? 5.222 7.126 -14.472 1.00 93.38 171 PHE A CA 1
ATOM 1289 C C . PHE A 1 171 ? 6.320 8.165 -14.217 1.00 93.38 171 PHE A C 1
ATOM 1291 O O . PHE A 1 171 ? 6.005 9.253 -13.746 1.00 93.38 171 PHE A O 1
ATOM 1298 N N . ALA A 1 172 ? 7.583 7.833 -14.506 1.00 92.69 172 ALA A N 1
ATOM 1299 C CA . ALA A 1 172 ? 8.709 8.692 -14.202 1.00 92.69 172 ALA A CA 1
ATOM 1300 C C . ALA A 1 172 ? 8.827 9.855 -15.188 1.00 92.69 172 ALA A C 1
ATOM 1302 O O . ALA A 1 172 ? 8.708 9.669 -16.406 1.00 92.69 172 ALA A O 1
ATOM 1303 N N . VAL A 1 173 ? 9.153 11.027 -14.657 1.00 87.06 173 VAL A N 1
ATOM 1304 C CA . VAL A 1 173 ? 9.593 12.185 -15.439 1.00 87.06 173 VAL A CA 1
ATOM 1305 C C . VAL A 1 173 ? 11.109 12.359 -15.327 1.00 87.06 173 VAL A C 1
ATOM 1307 O O . VAL A 1 173 ? 11.733 11.894 -14.369 1.00 87.06 173 VAL A O 1
ATOM 1310 N N . ASP A 1 174 ? 11.720 12.980 -16.331 1.00 73.06 174 ASP A N 1
ATOM 1311 C CA . ASP A 1 174 ? 13.083 13.500 -16.230 1.00 73.06 174 ASP A CA 1
ATOM 1312 C C . ASP A 1 174 ? 13.122 14.847 -15.483 1.00 73.06 174 ASP A C 1
ATOM 1314 O O . ASP A 1 174 ? 12.087 15.389 -15.092 1.00 73.06 174 ASP A O 1
ATOM 1318 N N . GLU A 1 175 ? 14.323 15.397 -15.289 1.00 63.28 175 GLU A N 1
ATOM 1319 C CA . GLU A 1 175 ? 14.536 16.699 -14.634 1.00 63.28 175 GLU A CA 1
ATOM 1320 C C . GLU A 1 175 ? 13.840 17.861 -15.369 1.00 63.28 175 GLU A C 1
ATOM 1322 O O . GLU A 1 175 ? 13.550 18.888 -14.763 1.00 63.28 175 GLU A O 1
ATOM 1327 N N . SER A 1 176 ? 13.506 17.686 -16.654 1.00 62.22 176 SER A N 1
ATOM 1328 C CA . SER A 1 176 ? 12.741 18.645 -17.460 1.00 62.22 176 SER A CA 1
ATOM 1329 C C . SER A 1 176 ? 11.218 18.449 -17.379 1.00 62.22 176 SER A C 1
ATOM 1331 O O . SER A 1 176 ? 10.461 19.225 -17.961 1.00 62.22 176 SER A O 1
ATOM 1333 N N . GLY A 1 177 ? 10.741 17.430 -16.654 1.00 57.91 177 GLY A N 1
ATOM 1334 C CA . GLY A 1 177 ? 9.323 17.082 -16.541 1.00 57.91 177 GLY A CA 1
ATOM 1335 C 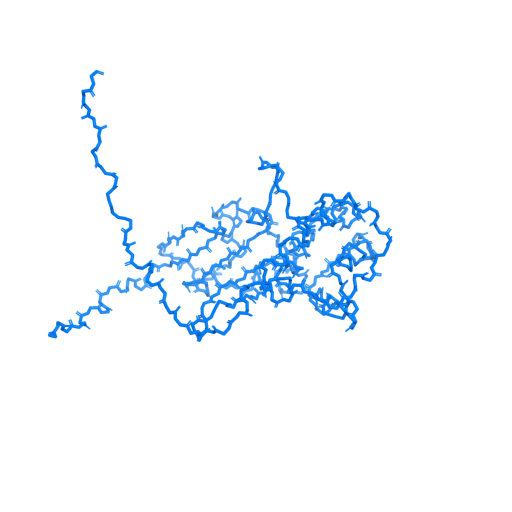C . GLY A 1 177 ? 8.778 16.232 -17.697 1.00 57.91 177 GLY A C 1
ATOM 1336 O O . GLY A 1 177 ? 7.564 16.034 -17.784 1.00 57.91 177 GLY A O 1
ATOM 1337 N N . THR A 1 178 ? 9.640 15.712 -18.573 1.00 58.69 178 THR A N 1
ATOM 1338 C CA . THR A 1 178 ? 9.256 14.895 -19.732 1.00 58.69 178 THR A CA 1
ATOM 1339 C C . THR A 1 178 ? 9.232 13.406 -19.363 1.00 58.69 178 THR A C 1
ATOM 1341 O O . THR A 1 178 ? 10.126 12.902 -18.686 1.00 58.69 178 THR A O 1
ATOM 1344 N N . LEU A 1 179 ? 8.197 12.668 -19.787 1.00 60.03 179 LEU A N 1
ATOM 1345 C CA . LEU A 1 179 ? 8.057 11.231 -19.503 1.00 60.03 179 LEU A CA 1
ATOM 1346 C C . LEU A 1 179 ? 9.186 10.420 -20.161 1.00 60.03 179 LEU A C 1
ATOM 1348 O O . LEU A 1 179 ? 9.335 10.425 -21.384 1.00 60.03 179 LEU A O 1
ATOM 1352 N N . LYS A 1 180 ? 9.953 9.676 -19.353 1.00 55.25 180 LYS A N 1
ATOM 1353 C CA . LYS A 1 180 ? 11.238 9.103 -19.792 1.00 55.25 180 LYS A CA 1
ATOM 1354 C C . LYS A 1 180 ? 11.134 7.829 -20.641 1.00 55.25 180 LYS A C 1
ATOM 1356 O O . LYS A 1 180 ? 12.099 7.464 -21.308 1.00 55.25 180 LYS A O 1
ATOM 1361 N N . VAL A 1 181 ? 10.012 7.101 -20.626 1.00 51.75 181 VAL A N 1
ATOM 1362 C CA . VAL A 1 181 ? 10.018 5.699 -21.096 1.00 51.75 181 VAL A CA 1
ATOM 1363 C C . VAL A 1 181 ? 9.137 5.468 -22.324 1.00 51.75 181 VAL A C 1
ATOM 1365 O O . VAL A 1 181 ? 7.931 5.259 -22.228 1.00 51.75 181 VAL A O 1
ATOM 1368 N N . ARG A 1 182 ? 9.789 5.419 -23.495 1.00 51.62 182 ARG A N 1
ATOM 1369 C CA . ARG A 1 182 ? 9.218 5.022 -24.801 1.00 51.62 182 ARG A CA 1
ATOM 1370 C C . ARG A 1 182 ? 8.997 3.505 -24.966 1.00 51.62 182 ARG A C 1
ATOM 1372 O O . ARG A 1 182 ? 8.469 3.088 -25.992 1.00 51.62 182 ARG A O 1
ATOM 1379 N N . PHE A 1 183 ? 9.417 2.684 -23.998 1.00 46.34 183 PHE A N 1
ATOM 1380 C CA . PHE A 1 183 ? 9.556 1.227 -24.167 1.00 46.34 183 PHE A CA 1
ATOM 1381 C C . PHE A 1 183 ? 8.254 0.421 -24.085 1.00 46.34 183 PHE A C 1
ATOM 1383 O O . PHE A 1 183 ? 8.172 -0.658 -24.664 1.00 46.34 183 PHE A O 1
ATOM 1390 N N . LEU A 1 184 ? 7.214 0.936 -23.427 1.00 50.09 184 LEU A N 1
ATOM 1391 C CA . LEU A 1 184 ? 5.925 0.252 -23.344 1.00 50.09 184 LEU A CA 1
ATOM 1392 C C . LEU A 1 184 ? 4.892 1.042 -24.143 1.00 50.09 184 LEU A C 1
ATOM 1394 O O . LEU A 1 184 ? 4.473 2.132 -23.754 1.00 50.09 184 LEU A O 1
ATOM 1398 N N . ARG A 1 185 ? 4.473 0.481 -25.282 1.00 51.03 185 ARG A N 1
ATOM 1399 C CA . ARG A 1 185 ? 3.403 1.020 -26.133 1.00 51.03 185 ARG A CA 1
ATOM 1400 C C . ARG A 1 185 ? 2.055 0.812 -25.427 1.00 51.03 185 ARG A C 1
ATOM 1402 O O . ARG A 1 185 ? 1.254 -0.033 -25.813 1.00 51.03 185 ARG A O 1
ATOM 1409 N N . PHE A 1 186 ? 1.819 1.542 -24.336 1.00 51.56 186 PHE A N 1
ATOM 1410 C CA . PHE A 1 186 ? 0.543 1.501 -23.629 1.00 51.56 186 PHE A CA 1
ATOM 1411 C C . PHE A 1 186 ? -0.567 2.096 -24.511 1.00 51.56 186 PHE A C 1
ATOM 1413 O O . PHE A 1 186 ? -0.318 3.044 -25.263 1.00 51.56 186 PHE A O 1
ATOM 1420 N N . PRO A 1 187 ? -1.811 1.589 -24.430 1.00 54.06 187 PRO A N 1
ATOM 1421 C CA . PRO A 1 187 ? -2.927 2.180 -25.159 1.00 54.06 187 PRO A CA 1
ATOM 1422 C C . PRO A 1 187 ? -3.074 3.662 -24.790 1.00 54.06 187 PRO A C 1
ATOM 1424 O O . PRO A 1 187 ? -3.077 4.000 -23.604 1.00 54.06 187 PRO A O 1
ATOM 1427 N N . LYS A 1 188 ? -3.271 4.542 -25.785 1.00 52.44 188 LYS A N 1
ATOM 1428 C CA . LYS A 1 188 ? -3.416 6.004 -25.586 1.00 52.44 188 LYS A CA 1
ATOM 1429 C C . LYS A 1 188 ? -4.422 6.372 -24.480 1.00 52.44 188 LYS A C 1
ATOM 1431 O O . LYS A 1 188 ? -4.245 7.371 -23.792 1.00 52.44 188 LYS A O 1
ATOM 1436 N N . LYS A 1 189 ? -5.454 5.543 -24.268 1.00 54.03 189 LYS A N 1
ATOM 1437 C CA . LYS A 1 189 ? -6.473 5.727 -23.219 1.00 54.03 189 LYS A CA 1
ATOM 1438 C C . LYS A 1 189 ? -5.892 5.675 -21.795 1.00 54.03 189 LYS A C 1
ATOM 1440 O O . LYS A 1 189 ? -6.253 6.521 -20.986 1.00 54.03 189 LYS A O 1
ATOM 1445 N N . THR A 1 190 ? -4.981 4.747 -21.493 1.00 53.84 190 THR A N 1
ATOM 1446 C CA . THR A 1 190 ? -4.372 4.595 -20.154 1.00 53.84 190 THR A CA 1
ATOM 1447 C C . THR A 1 190 ? -3.465 5.776 -19.812 1.00 53.84 190 THR A C 1
ATOM 1449 O O . THR A 1 190 ? -3.489 6.284 -18.690 1.00 53.84 190 THR A O 1
ATOM 1452 N N . VAL A 1 191 ? -2.684 6.243 -20.791 1.00 56.91 191 VAL A N 1
ATOM 1453 C CA . VAL A 1 191 ? -1.812 7.418 -20.642 1.00 56.91 191 VAL A CA 1
ATOM 1454 C C . VAL A 1 191 ? -2.656 8.679 -20.427 1.00 56.91 191 VAL A C 1
ATOM 1456 O O . VAL A 1 191 ? -2.454 9.378 -19.440 1.00 56.91 191 VAL A O 1
ATOM 1459 N N . ALA A 1 192 ? -3.702 8.882 -21.236 1.00 56.31 192 ALA A N 1
ATOM 1460 C CA . ALA A 1 192 ? -4.586 10.043 -21.128 1.00 56.31 192 ALA A CA 1
ATOM 1461 C C . ALA A 1 192 ? -5.402 10.105 -19.820 1.00 56.31 192 ALA A C 1
ATOM 1463 O O . ALA A 1 192 ? -5.810 11.190 -19.405 1.00 56.31 192 ALA A O 1
ATOM 1464 N N . VAL A 1 193 ? -5.700 8.967 -19.177 1.00 59.53 193 VAL A N 1
ATOM 1465 C CA . VAL A 1 193 ? -6.336 8.940 -17.842 1.00 59.53 193 VAL A CA 1
ATOM 1466 C C . VAL A 1 193 ? -5.348 9.393 -16.767 1.00 59.53 193 VAL A C 1
ATOM 1468 O O . VAL A 1 193 ? -5.719 10.173 -15.887 1.00 59.53 193 VAL A O 1
ATOM 1471 N N . TRP A 1 194 ? -4.094 8.945 -16.850 1.00 57.84 194 TRP A N 1
ATOM 1472 C CA . TRP A 1 194 ? -3.040 9.365 -15.929 1.00 57.84 194 TRP A CA 1
ATOM 1473 C C . TRP A 1 194 ? -2.717 10.854 -16.078 1.00 57.84 194 TRP A C 1
ATOM 1475 O O . TRP A 1 194 ? -2.807 11.589 -15.100 1.00 57.84 194 TRP A O 1
ATOM 1485 N N . GLU A 1 195 ? -2.460 11.325 -17.299 1.00 58.38 195 GLU A N 1
ATOM 1486 C CA . GLU A 1 195 ? -2.177 12.740 -17.581 1.00 58.38 195 GLU A CA 1
ATOM 1487 C C . GLU A 1 195 ? -3.309 13.654 -17.097 1.00 58.38 195 GLU A C 1
ATOM 1489 O O . GLU A 1 195 ? -3.051 14.672 -16.460 1.00 58.38 195 GLU A O 1
ATOM 1494 N N . ARG A 1 196 ? -4.578 13.258 -17.291 1.00 58.84 196 ARG A N 1
ATOM 1495 C CA . ARG A 1 196 ? -5.731 13.994 -16.742 1.00 58.84 196 ARG A CA 1
ATOM 1496 C C . ARG A 1 196 ? -5.774 14.003 -15.214 1.00 58.84 196 ARG A C 1
ATOM 1498 O O . ARG A 1 196 ? -6.228 14.984 -14.628 1.00 58.84 196 ARG A O 1
ATOM 1505 N N . THR A 1 197 ? -5.340 12.926 -14.566 1.00 55.53 197 THR A N 1
ATOM 1506 C CA . THR A 1 197 ? -5.293 12.830 -13.098 1.00 55.53 197 THR A CA 1
ATOM 1507 C C . THR A 1 197 ? -4.189 13.726 -12.530 1.00 55.53 197 THR A C 1
ATOM 1509 O O . THR A 1 197 ? -4.444 14.466 -11.582 1.00 55.53 197 THR A O 1
ATOM 1512 N N . VAL A 1 198 ? -3.014 13.743 -13.167 1.00 54.62 198 VAL A N 1
ATOM 1513 C CA . VAL A 1 198 ? -1.886 14.628 -12.822 1.00 54.62 198 VAL A CA 1
ATOM 1514 C C . VAL A 1 198 ? -2.215 16.100 -13.101 1.00 54.62 198 VAL A C 1
ATOM 1516 O O . VAL A 1 198 ? -1.932 16.973 -12.283 1.00 54.62 198 VAL A O 1
ATOM 1519 N N . ALA A 1 199 ? -2.871 16.411 -14.220 1.00 51.72 199 ALA A N 1
ATOM 1520 C CA . ALA A 1 199 ? -3.290 17.779 -14.525 1.00 51.72 199 ALA A CA 1
ATOM 1521 C C . ALA A 1 199 ? -4.279 18.324 -13.476 1.00 51.72 199 ALA A C 1
ATOM 1523 O O . ALA A 1 199 ? -4.160 19.470 -13.044 1.00 51.72 199 ALA A O 1
ATOM 1524 N N . LYS A 1 200 ? -5.206 17.482 -12.993 1.00 49.44 200 LYS A N 1
ATOM 1525 C CA . LYS A 1 200 ? -6.138 17.834 -11.908 1.00 49.44 200 LYS A CA 1
ATOM 1526 C C . LYS A 1 200 ? -5.468 17.996 -10.541 1.00 49.44 200 LYS A C 1
ATOM 1528 O O . LYS A 1 200 ? -6.023 18.695 -9.696 1.00 49.44 200 LYS A O 1
ATOM 1533 N N . SER A 1 201 ? -4.322 17.357 -10.287 1.00 42.00 201 SER A N 1
ATOM 1534 C CA . SER A 1 201 ? -3.576 17.586 -9.042 1.00 42.00 201 SER A CA 1
ATOM 1535 C C . SER A 1 201 ? -2.812 18.912 -9.082 1.00 42.00 201 SER A C 1
ATOM 1537 O O . SER A 1 201 ? -2.774 19.605 -8.072 1.00 42.00 201 SER A O 1
ATOM 1539 N N . LYS A 1 202 ? -2.289 19.317 -10.252 1.00 41.91 202 LYS A N 1
ATOM 1540 C CA . LYS A 1 202 ? -1.639 20.628 -10.452 1.00 41.91 202 LYS A CA 1
ATOM 1541 C C . LYS A 1 202 ? -2.613 21.811 -10.355 1.00 41.91 202 LYS A C 1
ATOM 1543 O O . LYS A 1 202 ? -2.234 22.869 -9.876 1.00 41.91 202 LYS A O 1
ATOM 1548 N N . SER A 1 203 ? -3.880 21.645 -10.743 1.00 39.53 203 SER A N 1
ATOM 1549 C CA . SER A 1 203 ? -4.878 22.726 -10.648 1.00 39.53 203 SER A CA 1
ATOM 1550 C C . SER A 1 203 ? -5.378 23.005 -9.221 1.00 39.53 203 SER A C 1
ATOM 1552 O O . SER A 1 203 ? -6.198 23.898 -9.039 1.00 39.53 203 SER A O 1
ATOM 1554 N N . LYS A 1 204 ? -4.951 22.224 -8.217 1.00 41.88 204 LYS A N 1
ATOM 1555 C CA . LYS A 1 204 ? -5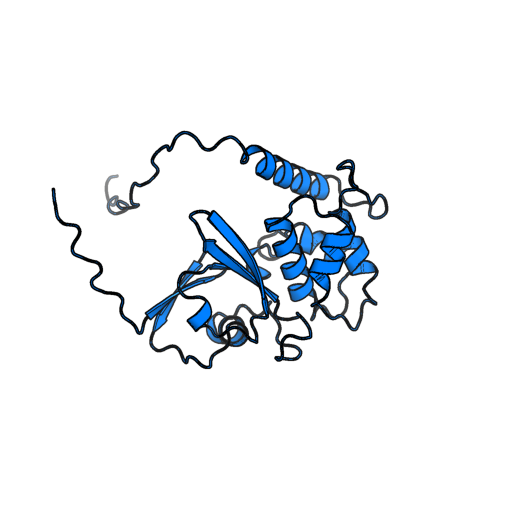.320 22.416 -6.802 1.00 41.88 204 LYS A CA 1
ATOM 1556 C C . LYS A 1 204 ? -4.223 23.069 -5.956 1.00 41.88 204 LYS A C 1
ATOM 1558 O O . LYS A 1 204 ? -4.444 23.297 -4.773 1.00 41.88 204 LYS A O 1
ATOM 1563 N N . THR A 1 205 ? -3.077 23.403 -6.546 1.00 33.19 205 THR A N 1
ATOM 1564 C CA . THR A 1 205 ? -2.022 24.201 -5.907 1.00 33.19 205 THR A CA 1
ATOM 1565 C C . THR A 1 205 ? -2.110 25.646 -6.406 1.00 33.19 205 THR A C 1
ATOM 1567 O O . THR A 1 205 ? -1.309 26.076 -7.230 1.00 33.19 205 THR A O 1
ATOM 1570 N N . GLY A 1 206 ? -3.143 26.365 -5.967 1.00 32.09 206 GLY A N 1
ATOM 1571 C CA . GLY A 1 206 ? -3.244 27.828 -6.050 1.00 32.09 206 GLY A CA 1
ATOM 1572 C C . GLY A 1 206 ? -3.204 28.423 -4.635 1.00 32.09 206 GLY A C 1
ATOM 1573 O O . GLY A 1 206 ? -3.413 27.668 -3.681 1.00 32.09 206 GLY A O 1
ATOM 1574 N N . PRO A 1 207 ? -2.901 29.723 -4.466 1.00 28.56 207 PRO A N 1
ATOM 1575 C CA . PRO A 1 207 ? -2.730 30.327 -3.146 1.00 28.56 207 PRO A CA 1
ATOM 1576 C C . PRO A 1 207 ? -3.991 30.129 -2.293 1.00 28.56 207 PRO A C 1
ATOM 1578 O O . PRO A 1 207 ? -5.098 30.444 -2.724 1.00 28.56 207 PRO A O 1
ATOM 1581 N N . GLN A 1 208 ? -3.814 29.560 -1.095 1.00 37.75 208 GLN A N 1
ATOM 1582 C CA . GLN A 1 208 ? -4.860 29.416 -0.082 1.00 37.75 208 GLN A CA 1
ATOM 1583 C C . GLN A 1 208 ? -5.232 30.798 0.459 1.00 37.75 208 GLN A C 1
ATOM 1585 O O . GLN A 1 208 ? -4.711 31.246 1.475 1.00 37.75 208 GLN A O 1
ATOM 1590 N N . THR A 1 209 ? -6.166 31.457 -0.208 1.00 28.19 209 THR A N 1
ATOM 1591 C CA . THR A 1 209 ? -6.989 32.504 0.388 1.00 28.19 209 THR A CA 1
ATOM 1592 C C . THR A 1 209 ? -8.420 32.276 -0.077 1.00 28.19 209 THR A C 1
ATOM 1594 O O . THR A 1 209 ? -8.656 32.104 -1.267 1.00 28.19 209 THR A O 1
ATOM 1597 N N . GLU A 1 210 ? -9.330 32.279 0.896 1.00 25.02 210 GLU A N 1
ATOM 1598 C CA . GLU A 1 210 ? -10.793 32.170 0.799 1.00 25.02 210 GLU A CA 1
ATOM 1599 C C . GLU A 1 210 ? -11.402 30.761 0.905 1.00 25.02 210 GLU A C 1
ATOM 1601 O O . GLU A 1 210 ? -11.550 29.986 -0.040 1.00 25.02 210 GLU A O 1
ATOM 1606 N N . LEU A 1 211 ? -11.811 30.478 2.146 1.00 30.61 211 LEU A N 1
ATOM 1607 C CA . LEU A 1 211 ? -12.877 29.559 2.505 1.00 30.61 211 LEU A CA 1
ATOM 1608 C C . LEU A 1 211 ? -14.147 29.845 1.693 1.00 30.61 211 LEU A C 1
ATOM 1610 O O . LEU A 1 211 ? -14.639 30.969 1.695 1.00 30.61 211 LEU A O 1
ATOM 1614 N N . VAL A 1 212 ? -14.770 28.791 1.164 1.00 28.64 212 VAL A N 1
ATOM 1615 C CA . VAL A 1 212 ? -16.231 28.751 1.033 1.00 28.64 212 VAL A CA 1
ATOM 1616 C C . VAL A 1 212 ? -16.732 27.461 1.674 1.00 28.64 212 VAL A C 1
ATOM 1618 O O . VAL A 1 212 ? -16.642 26.369 1.111 1.00 28.64 212 VAL A O 1
ATOM 1621 N N . ASP A 1 213 ? -17.166 27.641 2.919 1.00 29.67 213 ASP A N 1
ATOM 1622 C CA . ASP A 1 213 ? -18.242 26.950 3.627 1.00 29.67 213 ASP A CA 1
ATOM 1623 C C . ASP A 1 213 ? -18.892 25.760 2.889 1.00 29.67 213 ASP A C 1
ATOM 1625 O O . ASP A 1 213 ? -19.697 25.913 1.968 1.00 29.67 213 ASP A O 1
ATOM 1629 N N . ARG A 1 214 ? -18.552 24.541 3.323 1.00 29.39 214 ARG A N 1
ATOM 1630 C CA . ARG A 1 214 ? -19.325 23.317 3.042 1.00 29.39 214 ARG A CA 1
ATOM 1631 C C . ARG A 1 214 ? -19.570 22.510 4.311 1.00 29.39 214 ARG A C 1
ATOM 1633 O O . ARG A 1 214 ? -19.562 21.281 4.292 1.00 29.39 214 ARG A O 1
ATOM 1640 N N . THR A 1 215 ? -19.817 23.205 5.414 1.00 30.91 215 THR A N 1
ATOM 1641 C CA . THR A 1 215 ? -20.406 22.606 6.609 1.00 30.91 215 THR A CA 1
ATOM 1642 C C . THR A 1 215 ? -21.915 22.819 6.580 1.00 30.91 215 THR A C 1
ATOM 1644 O O . THR A 1 215 ? -22.437 23.729 7.215 1.00 30.91 215 THR A O 1
ATOM 1647 N N . ARG A 1 216 ? -22.642 21.948 5.867 1.00 26.95 216 ARG A N 1
ATOM 1648 C CA . ARG A 1 216 ? -24.030 21.628 6.233 1.00 26.95 216 ARG A CA 1
ATOM 1649 C C . ARG A 1 216 ? -24.222 20.111 6.338 1.00 26.95 216 ARG A C 1
ATOM 1651 O O . ARG A 1 216 ? -23.738 19.399 5.457 1.00 26.95 216 ARG A O 1
ATOM 1658 N N . PRO A 1 217 ? -24.874 19.614 7.407 1.00 29.48 217 PRO A N 1
ATOM 1659 C CA . PRO A 1 217 ? -25.046 18.187 7.659 1.00 29.48 217 PRO A CA 1
ATOM 1660 C C . PRO A 1 217 ? -26.073 17.580 6.698 1.00 29.48 217 PRO A C 1
ATOM 1662 O O . PRO A 1 217 ? -27.092 18.200 6.408 1.00 29.48 217 PRO A O 1
ATOM 1665 N N . LEU A 1 218 ? -25.823 16.347 6.255 1.00 29.66 218 LEU A N 1
ATOM 1666 C CA . LEU A 1 218 ? -26.831 15.480 5.644 1.00 29.66 218 LEU A CA 1
ATOM 1667 C C . LEU A 1 218 ? -27.788 14.990 6.741 1.00 29.66 218 LEU A C 1
ATOM 1669 O O . LEU A 1 218 ? -27.573 13.942 7.344 1.00 29.66 218 LEU A O 1
ATOM 1673 N N . LEU A 1 219 ? -28.820 15.781 7.002 1.00 29.95 219 LEU A N 1
ATOM 1674 C CA . LEU A 1 219 ? -30.101 15.339 7.545 1.00 29.95 219 LEU A CA 1
ATOM 1675 C C . LEU A 1 219 ? -31.160 15.674 6.484 1.00 29.95 219 LEU A C 1
ATOM 1677 O O . LEU A 1 219 ? -30.962 16.610 5.714 1.00 29.95 219 LEU A O 1
ATOM 1681 N N . ASP A 1 220 ? -32.225 14.878 6.448 1.00 27.27 220 ASP A N 1
ATOM 1682 C CA . ASP A 1 220 ? -33.386 14.935 5.539 1.00 27.27 220 ASP A CA 1
ATOM 1683 C C . ASP A 1 220 ? -33.320 14.014 4.309 1.00 27.27 220 ASP A C 1
ATOM 1685 O O . ASP A 1 220 ? -33.232 14.447 3.164 1.00 27.27 220 ASP A O 1
ATOM 1689 N N . ILE A 1 221 ? -33.440 12.703 4.563 1.00 29.78 221 ILE A N 1
ATOM 1690 C CA . ILE A 1 221 ? -34.238 11.807 3.707 1.00 29.78 221 ILE A CA 1
ATOM 1691 C C . ILE A 1 221 ? -35.094 10.921 4.626 1.00 29.78 221 ILE A C 1
ATOM 1693 O O . ILE A 1 221 ? -34.780 9.759 4.887 1.00 29.78 221 ILE A O 1
ATOM 1697 N N . GLN A 1 222 ? -36.173 11.499 5.146 1.00 29.47 222 GLN A N 1
ATOM 1698 C CA . GLN A 1 222 ? -37.419 10.791 5.430 1.00 29.47 222 GLN A CA 1
ATOM 1699 C C . GLN A 1 222 ? -38.568 11.607 4.831 1.00 29.47 222 GLN A C 1
ATOM 1701 O O . GLN A 1 222 ? -38.450 12.817 4.704 1.00 29.47 222 GLN A O 1
ATOM 1706 N N . GLU A 1 223 ? -39.641 10.896 4.486 1.00 29.80 223 GLU A N 1
ATOM 1707 C CA . GLU A 1 223 ? -40.880 11.357 3.842 1.00 29.80 223 GLU A CA 1
ATOM 1708 C C . GLU A 1 223 ? -40.830 11.573 2.326 1.00 29.80 223 GLU A C 1
ATOM 1710 O O . GLU A 1 223 ? -40.564 12.655 1.834 1.00 29.80 223 GLU A O 1
ATOM 1715 N N . GLU A 1 224 ? -41.199 10.519 1.589 1.00 30.52 224 GLU A N 1
ATOM 1716 C CA . GLU A 1 224 ? -42.306 10.611 0.625 1.00 30.52 224 GLU A CA 1
ATOM 1717 C C . GLU A 1 224 ? -42.877 9.203 0.355 1.00 30.52 224 GLU A C 1
ATOM 1719 O O . GLU A 1 224 ? -42.452 8.453 -0.523 1.00 30.52 224 GLU A O 1
ATOM 1724 N N . ARG A 1 225 ? -43.855 8.815 1.185 1.00 34.62 225 ARG A N 1
ATOM 1725 C CA . ARG A 1 225 ? -44.951 7.923 0.786 1.00 34.62 225 ARG A CA 1
ATOM 1726 C C . ARG A 1 225 ? -46.184 8.807 0.595 1.00 34.62 225 ARG A C 1
ATOM 1728 O O . ARG A 1 225 ? -46.628 9.409 1.567 1.00 34.62 225 ARG A O 1
ATOM 1735 N N . GLY A 1 226 ? -46.789 8.767 -0.591 1.00 27.44 226 GLY A N 1
ATOM 1736 C CA . GLY A 1 226 ? -48.227 8.994 -0.768 1.00 27.44 226 GLY A CA 1
ATOM 1737 C C . GLY A 1 226 ? -48.630 10.094 -1.755 1.00 27.44 226 GLY A C 1
ATOM 1738 O O . GLY A 1 226 ? -48.273 11.250 -1.549 1.00 27.44 226 GLY A O 1
ATOM 1739 N N . LYS A 1 227 ? -49.523 9.698 -2.685 1.00 33.94 227 LYS A N 1
ATOM 1740 C CA . LYS A 1 227 ? -50.220 10.435 -3.771 1.00 33.94 227 LYS A CA 1
ATOM 1741 C C . LYS A 1 227 ? -49.444 10.371 -5.098 1.00 33.94 227 LYS A C 1
ATOM 1743 O O . LYS A 1 227 ? -48.338 10.883 -5.158 1.00 33.94 227 LYS A O 1
ATOM 1748 N N . GLU A 1 228 ? -49.895 9.723 -6.170 1.00 34.75 228 GLU A N 1
ATOM 1749 C CA . GLU A 1 228 ? -51.199 9.178 -6.606 1.00 34.75 228 GLU A CA 1
ATOM 1750 C C . GLU A 1 228 ? -51.056 7.751 -7.161 1.00 34.75 228 GLU A C 1
ATOM 1752 O O . GLU A 1 228 ? -49.946 7.401 -7.626 1.00 34.75 228 GLU A O 1
#